Protein AF-A0A956KIV0-F1 (afdb_monomer_lite)

pLDDT: mean 84.99, std 17.81, range [35.88, 98.56]

Secondary structure (DSSP, 8-state):
----PPPP--------PPPPPPP-------------------------------TT-B--TTTT-PPTTEEEEEEE-SSSEEEEEEE----BPTTSEEEE--TTT--BSB-TTEEEEES--TT---EEEEEEEB-GGG---TTEEEEEETTEEEEEEB--TTSTT-S-TTEEEEEETTTEEEEEEPPSS-B-TT-B-SSTTSBPTTEEEESS-TTS-TTS-EEEEEEETT-SS---TTGGGT-EEEE----STTTTTEEEEE---

Structure (mmCIF, N/CA/C/O backbone):
data_AF-A0A956KIV0-F1
#
_entry.id   AF-A0A956KIV0-F1
#
loop_
_atom_site.group_PDB
_atom_site.id
_atom_site.type_symbol
_atom_site.label_atom_id
_atom_site.label_alt_id
_atom_site.label_comp_id
_atom_site.label_asym_id
_atom_site.label_entity_id
_atom_site.label_seq_id
_atom_site.pdbx_PDB_ins_code
_atom_site.Cartn_x
_atom_site.Cartn_y
_atom_site.Cartn_z
_atom_site.occupancy
_atom_site.B_iso_or_equiv
_atom_site.auth_seq_id
_atom_site.auth_comp_id
_atom_site.auth_asym_id
_atom_site.auth_atom_id
_atom_site.pdbx_PDB_model_num
ATOM 1 N N . MET A 1 1 ? 23.421 9.966 45.010 1.00 48.25 1 MET A N 1
ATOM 2 C CA . MET A 1 1 ? 22.566 11.146 44.757 1.00 48.25 1 MET A CA 1
ATOM 3 C C . MET A 1 1 ? 23.403 12.235 44.102 1.00 48.25 1 MET A C 1
ATOM 5 O O . MET A 1 1 ? 24.189 12.881 44.780 1.00 48.25 1 MET A O 1
ATOM 9 N N . ARG A 1 2 ? 23.303 12.390 42.779 1.00 35.88 2 ARG A N 1
ATOM 10 C CA . ARG A 1 2 ? 23.845 13.540 42.044 1.00 35.88 2 ARG A CA 1
ATOM 11 C C . ARG A 1 2 ? 22.788 13.961 41.029 1.00 35.88 2 ARG A C 1
ATOM 13 O O . ARG A 1 2 ? 22.553 13.245 40.064 1.00 35.88 2 ARG A O 1
ATOM 20 N N . GLN A 1 3 ? 22.117 15.072 41.320 1.00 44.75 3 GLN A N 1
ATOM 21 C CA . GLN A 1 3 ? 21.190 15.747 40.417 1.00 44.75 3 GLN A CA 1
ATOM 22 C C . GLN A 1 3 ? 21.985 16.393 39.278 1.00 44.75 3 GLN A C 1
ATOM 24 O O . GLN A 1 3 ? 23.003 17.043 39.523 1.00 44.75 3 GLN A O 1
ATOM 29 N N . ARG A 1 4 ? 21.519 16.211 38.042 1.00 49.03 4 ARG A N 1
ATOM 30 C CA . ARG A 1 4 ? 21.914 17.024 36.887 1.00 49.03 4 ARG A CA 1
ATOM 31 C C . ARG A 1 4 ? 20.763 17.983 36.559 1.00 49.03 4 ARG A C 1
ATOM 33 O O . ARG A 1 4 ? 19.614 17.551 36.647 1.00 49.03 4 ARG A O 1
ATOM 40 N N . PRO A 1 5 ? 21.039 19.252 36.221 1.00 54.94 5 PRO A N 1
ATOM 41 C CA . PRO A 1 5 ? 20.003 20.219 35.891 1.00 54.94 5 PRO A CA 1
ATOM 42 C C . PRO A 1 5 ? 19.521 20.015 34.448 1.00 54.94 5 PRO A C 1
ATOM 44 O O . PRO A 1 5 ? 20.324 19.789 33.543 1.00 54.94 5 PRO A O 1
ATOM 47 N N . PHE A 1 6 ? 18.207 20.104 34.256 1.00 46.16 6 PHE A N 1
ATOM 48 C CA . PHE A 1 6 ? 17.561 20.231 32.952 1.00 46.16 6 PHE A CA 1
ATOM 49 C C . PHE A 1 6 ? 17.742 21.667 32.436 1.00 46.16 6 PHE A C 1
ATOM 51 O O . PHE A 1 6 ? 17.429 22.621 33.149 1.00 46.16 6 PHE A O 1
ATOM 58 N N . LEU A 1 7 ? 18.237 21.813 31.205 1.00 41.16 7 LEU A N 1
ATOM 59 C CA . LEU A 1 7 ? 18.137 23.045 30.418 1.00 41.16 7 LEU A CA 1
ATOM 60 C C . LEU A 1 7 ? 16.931 22.918 29.468 1.00 41.16 7 LEU A C 1
ATOM 62 O O . LEU A 1 7 ? 16.803 21.870 28.833 1.00 41.16 7 LEU A O 1
ATOM 66 N N . PRO A 1 8 ? 16.077 23.946 29.326 1.00 49.28 8 PRO A N 1
ATOM 67 C CA . PRO A 1 8 ? 15.017 23.951 28.329 1.00 49.28 8 PRO A CA 1
ATOM 68 C C . PRO A 1 8 ? 15.580 24.409 26.976 1.00 49.28 8 PRO A C 1
ATOM 70 O O . PRO A 1 8 ? 16.239 25.447 26.887 1.00 49.28 8 PRO A O 1
ATOM 73 N N . LEU A 1 9 ? 15.321 23.636 25.921 1.00 43.78 9 LEU A N 1
ATOM 74 C CA . LEU A 1 9 ? 15.562 24.061 24.545 1.00 43.78 9 LEU A CA 1
ATOM 75 C C . LEU A 1 9 ? 14.391 24.956 24.107 1.00 43.78 9 LEU A C 1
ATOM 77 O O . LEU A 1 9 ? 13.264 24.489 23.955 1.00 43.78 9 LEU A O 1
ATOM 81 N N . CYS A 1 10 ? 14.661 26.248 23.923 1.00 37.69 10 CYS A N 1
ATOM 82 C CA . CYS A 1 10 ? 13.779 27.165 23.207 1.00 37.69 10 CYS A CA 1
ATOM 83 C C . CYS A 1 10 ? 13.746 26.786 21.721 1.00 37.69 10 CYS A C 1
ATOM 85 O O . CYS A 1 10 ? 14.774 26.867 21.050 1.00 37.69 10 CYS A O 1
ATOM 87 N N . PHE A 1 11 ? 12.568 26.456 21.193 1.00 39.12 11 PHE A N 1
ATOM 88 C CA . PHE A 1 11 ? 12.319 26.477 19.753 1.00 39.12 11 PHE A CA 1
ATOM 89 C C . PHE A 1 11 ? 12.044 27.921 19.321 1.00 39.12 11 PHE A C 1
ATOM 91 O O . PHE A 1 11 ? 11.023 28.508 19.677 1.00 39.12 11 PHE A O 1
ATOM 98 N N . ALA A 1 12 ? 12.985 28.507 18.581 1.00 48.25 12 ALA A N 1
ATOM 99 C CA . ALA A 1 12 ? 12.794 29.766 17.876 1.00 48.25 12 ALA A CA 1
ATOM 100 C C . ALA A 1 12 ? 12.324 29.469 16.445 1.00 48.25 12 ALA A C 1
ATOM 102 O O . ALA A 1 12 ? 12.992 28.760 15.696 1.00 48.25 12 ALA A O 1
ATOM 103 N N . VAL A 1 13 ? 11.170 30.028 16.089 1.00 51.56 13 VAL A N 1
ATOM 104 C CA . VAL A 1 13 ? 10.597 30.034 14.741 1.00 51.56 13 VAL A CA 1
ATOM 105 C C . VAL A 1 13 ? 11.437 30.973 13.867 1.00 51.56 13 VAL A C 1
ATOM 107 O O . VAL A 1 13 ? 11.469 32.176 14.126 1.00 51.56 13 VAL A O 1
ATOM 110 N N . LEU A 1 14 ? 12.121 30.445 12.847 1.00 48.91 14 LEU A N 1
ATOM 111 C CA . LEU A 1 14 ? 12.736 31.254 11.790 1.00 48.91 14 LEU A CA 1
ATOM 112 C C . LEU A 1 14 ? 11.820 31.268 10.562 1.00 48.91 14 LEU A C 1
ATOM 114 O O . LEU A 1 14 ? 11.603 30.245 9.921 1.00 48.91 14 LEU A O 1
ATOM 118 N N . ALA A 1 15 ? 11.300 32.451 10.245 1.00 40.41 15 ALA A N 1
ATOM 119 C CA . ALA A 1 15 ? 10.630 32.755 8.989 1.00 40.41 15 ALA A CA 1
ATOM 120 C C . ALA A 1 15 ? 11.668 32.927 7.865 1.00 40.41 15 ALA A C 1
ATOM 122 O O . ALA A 1 15 ? 12.629 33.684 8.019 1.00 40.41 15 ALA A O 1
ATOM 123 N N . CYS A 1 16 ? 11.468 32.259 6.728 1.00 41.22 16 CYS A N 1
ATOM 124 C CA . CYS A 1 16 ? 12.289 32.436 5.531 1.00 41.22 16 CYS A CA 1
ATOM 125 C C . CYS A 1 16 ? 11.850 33.691 4.755 1.00 41.22 16 CYS A C 1
ATOM 127 O O . CYS A 1 16 ? 10.773 33.728 4.166 1.00 41.22 16 CYS A O 1
ATOM 129 N N . THR A 1 17 ? 12.699 34.719 4.734 1.00 45.41 17 THR A N 1
ATOM 130 C CA . THR A 1 17 ? 12.652 35.824 3.762 1.00 45.41 17 THR A CA 1
ATOM 131 C C . THR A 1 17 ? 13.596 35.526 2.597 1.00 45.41 17 THR A C 1
ATOM 133 O O . THR A 1 17 ? 14.790 35.338 2.820 1.00 45.41 17 THR A O 1
ATOM 136 N N . ASN A 1 18 ? 13.068 35.521 1.370 1.00 44.41 18 ASN A N 1
ATOM 137 C CA . ASN A 1 18 ? 13.824 35.368 0.120 1.00 44.41 18 ASN A CA 1
ATOM 138 C C . ASN A 1 18 ? 14.606 36.655 -0.217 1.00 44.41 18 ASN A C 1
ATOM 140 O O . ASN A 1 18 ? 13.974 37.710 -0.327 1.00 44.41 18 ASN A O 1
ATOM 144 N N . PRO A 1 19 ? 15.928 36.610 -0.462 1.00 56.53 19 PRO A N 1
ATOM 145 C CA . PRO A 1 19 ? 16.618 37.689 -1.153 1.00 56.53 19 PRO A CA 1
ATOM 146 C C . PRO A 1 19 ? 16.582 37.477 -2.675 1.00 56.53 19 PRO A C 1
ATOM 148 O O . PRO A 1 19 ? 16.894 36.405 -3.188 1.00 56.53 19 PRO A O 1
ATOM 151 N N . ALA A 1 20 ? 16.193 38.537 -3.383 1.00 49.00 20 ALA A N 1
ATOM 152 C CA . ALA A 1 20 ? 16.244 38.654 -4.833 1.00 49.00 20 ALA A CA 1
ATOM 153 C C . ALA A 1 20 ? 17.691 38.556 -5.349 1.00 49.00 20 ALA A C 1
ATOM 155 O O . ALA A 1 20 ? 18.583 39.217 -4.813 1.00 49.00 20 ALA A O 1
ATOM 156 N N . LEU A 1 21 ? 17.905 37.763 -6.402 1.00 53.12 21 LEU A N 1
ATOM 157 C CA . LEU A 1 21 ? 19.167 37.702 -7.136 1.00 53.12 21 LEU A CA 1
ATOM 158 C C . LEU A 1 21 ? 19.141 38.697 -8.299 1.00 53.12 21 LEU A C 1
ATOM 160 O O . LEU A 1 21 ? 18.218 38.710 -9.112 1.00 53.12 21 LEU A O 1
ATOM 164 N N . THR A 1 22 ? 20.158 39.551 -8.313 1.00 51.28 22 THR A N 1
ATOM 165 C CA . THR A 1 22 ? 20.447 40.579 -9.310 1.00 51.28 22 THR A CA 1
ATOM 166 C C . THR A 1 22 ? 21.141 40.012 -10.545 1.00 51.28 22 THR A C 1
ATOM 168 O O . THR A 1 22 ? 22.049 39.190 -10.450 1.00 51.28 22 THR A O 1
ATOM 171 N N . ASP A 1 23 ? 20.670 40.533 -11.672 1.00 52.59 23 ASP A N 1
ATOM 172 C CA . ASP A 1 23 ? 21.170 40.520 -13.045 1.00 52.59 23 ASP A CA 1
ATOM 173 C C . ASP A 1 23 ? 22.567 41.160 -13.180 1.00 52.59 23 ASP A C 1
ATOM 175 O O . ASP A 1 23 ? 22.789 42.242 -12.641 1.00 52.59 23 ASP A O 1
ATOM 179 N N . ASP A 1 24 ? 23.472 40.515 -13.926 1.00 57.19 24 ASP A N 1
ATOM 180 C CA . ASP A 1 24 ? 24.707 41.114 -14.452 1.00 57.19 24 ASP A CA 1
ATOM 181 C C . ASP A 1 24 ? 25.099 40.454 -15.795 1.00 57.19 24 ASP A C 1
ATOM 183 O O . ASP A 1 24 ? 25.676 39.371 -15.855 1.00 57.19 24 ASP A O 1
ATOM 187 N N . GLY A 1 25 ? 24.763 41.132 -16.896 1.00 43.38 25 GLY A N 1
ATOM 188 C CA . GLY A 1 25 ? 25.773 41.821 -17.713 1.00 43.38 25 GLY A CA 1
ATOM 189 C C . GLY A 1 25 ? 26.732 41.002 -18.598 1.00 43.38 25 GLY A C 1
ATOM 190 O O . GLY A 1 25 ? 27.749 40.486 -18.153 1.00 43.38 25 GLY A O 1
ATOM 191 N N . ALA A 1 26 ? 26.460 41.045 -19.905 1.00 49.81 26 ALA A N 1
ATOM 192 C CA . ALA A 1 26 ? 27.248 40.569 -21.051 1.00 49.81 26 ALA A CA 1
ATOM 193 C C . ALA A 1 26 ? 28.699 41.098 -21.204 1.00 49.81 26 ALA A C 1
ATOM 195 O O . ALA A 1 26 ? 28.952 42.252 -20.870 1.00 49.81 26 ALA A O 1
ATOM 196 N N . GLN A 1 27 ? 29.574 40.337 -21.905 1.00 44.28 27 GLN A N 1
ATOM 197 C CA . GLN A 1 27 ? 30.331 40.793 -23.107 1.00 44.28 27 GLN A CA 1
ATOM 198 C C . GLN A 1 27 ? 31.253 39.728 -23.785 1.00 44.28 27 GLN A C 1
ATOM 200 O O . GLN A 1 27 ? 32.202 39.239 -23.190 1.00 44.28 27 GLN A O 1
ATOM 205 N N . SER A 1 28 ? 30.933 39.441 -25.060 1.00 44.47 28 SER A N 1
ATOM 206 C CA . SER A 1 28 ? 31.707 39.350 -26.335 1.00 44.47 28 SER A CA 1
ATOM 207 C C . SER A 1 28 ? 33.139 38.769 -26.518 1.00 44.47 28 SER A C 1
ATOM 209 O O . SER A 1 28 ? 34.094 39.299 -25.966 1.00 44.47 28 SER A O 1
ATOM 211 N N . SER A 1 29 ? 33.222 37.881 -27.541 1.00 45.97 29 SER A N 1
ATOM 212 C CA . SER A 1 29 ? 34.213 37.703 -28.655 1.00 45.97 29 SER A CA 1
ATOM 213 C C . SER A 1 29 ? 35.677 37.299 -28.331 1.00 45.97 29 SER A C 1
ATOM 215 O O . SER A 1 29 ? 36.215 37.722 -27.326 1.00 45.97 29 SER A O 1
ATOM 217 N N . GLU A 1 30 ? 36.414 36.473 -29.097 1.00 56.22 30 GLU A N 1
ATOM 218 C CA . GLU A 1 30 ? 36.628 36.401 -30.559 1.00 56.22 30 GLU A CA 1
ATOM 219 C C . GLU A 1 30 ? 37.046 34.992 -31.067 1.00 56.22 30 GLU A C 1
ATOM 221 O O . GLU A 1 30 ? 37.457 34.121 -30.304 1.00 56.22 30 GLU A O 1
ATOM 226 N N . SER A 1 31 ? 36.926 34.821 -32.391 1.00 49.91 31 SER A N 1
ATOM 227 C CA . SER A 1 31 ? 37.309 33.687 -33.247 1.00 49.91 31 SER A CA 1
ATOM 228 C C . SER A 1 31 ? 38.804 33.352 -33.272 1.00 49.91 31 SER A C 1
ATOM 230 O O . SER A 1 31 ? 39.624 34.259 -33.244 1.00 49.91 31 SER A O 1
ATOM 232 N N . ASP A 1 32 ? 39.134 32.092 -33.588 1.00 53.16 32 ASP A N 1
ATOM 233 C CA . ASP A 1 32 ? 40.187 31.819 -34.575 1.00 53.16 32 ASP A CA 1
ATOM 234 C C . ASP A 1 32 ? 39.992 30.494 -35.330 1.00 53.16 32 ASP A C 1
ATOM 236 O O . ASP A 1 32 ? 39.559 29.477 -34.794 1.00 53.16 32 ASP A O 1
ATOM 240 N N . THR A 1 33 ? 40.285 30.568 -36.627 1.00 49.38 33 THR A N 1
ATOM 241 C CA . THR A 1 33 ? 40.121 29.549 -37.673 1.00 49.38 33 THR A CA 1
ATOM 242 C C . THR A 1 33 ? 41.435 28.811 -37.899 1.00 49.38 33 THR A C 1
ATOM 244 O O . THR A 1 33 ? 42.437 29.479 -38.133 1.00 49.38 33 THR A O 1
ATOM 247 N N . GLN A 1 34 ? 41.434 27.474 -37.983 1.00 58.31 34 GLN A N 1
ATOM 248 C CA . GLN A 1 34 ? 42.438 26.740 -38.770 1.00 58.31 34 GLN A CA 1
ATOM 249 C C . GLN A 1 34 ? 41.843 25.516 -39.472 1.00 58.31 34 GLN A C 1
ATOM 251 O O . GLN A 1 34 ? 41.170 24.680 -38.876 1.00 58.31 34 GLN A O 1
ATOM 256 N N . SER A 1 35 ? 42.127 25.457 -40.769 1.00 55.25 35 SER A N 1
ATOM 257 C CA . SER A 1 35 ? 41.738 24.447 -41.746 1.00 55.25 35 SER A CA 1
ATOM 258 C C . SER A 1 35 ? 42.810 23.363 -41.841 1.00 55.25 35 SER A C 1
ATOM 260 O O . SER A 1 35 ? 43.975 23.713 -42.020 1.00 55.25 35 SER A O 1
ATOM 262 N N . GLN A 1 36 ? 42.428 22.083 -41.853 1.00 60.53 36 GLN A N 1
ATOM 263 C CA . GLN A 1 36 ? 43.190 21.024 -42.529 1.00 60.53 36 GLN A CA 1
ATOM 264 C C . GLN A 1 36 ? 42.213 20.054 -43.207 1.00 60.53 36 GLN A C 1
ATOM 266 O O . GLN A 1 36 ? 41.353 19.460 -42.563 1.00 60.53 36 GLN A O 1
ATOM 271 N N . GLN A 1 37 ? 42.321 19.995 -44.534 1.00 58.44 37 GLN A N 1
ATOM 272 C CA . GLN A 1 37 ? 41.817 18.929 -45.397 1.00 58.44 37 GLN A CA 1
ATOM 273 C C . GLN A 1 37 ? 42.821 17.777 -45.343 1.00 58.44 37 GLN A C 1
ATOM 275 O O . GLN A 1 37 ? 44.007 18.078 -45.343 1.00 58.44 37 GLN A O 1
ATOM 280 N N . ASP A 1 38 ? 42.354 16.526 -45.360 1.00 56.25 38 ASP A N 1
ATOM 281 C CA . ASP A 1 38 ? 42.999 15.433 -46.102 1.00 56.25 38 ASP A CA 1
ATOM 282 C C . ASP A 1 38 ? 42.018 14.254 -46.306 1.00 56.25 38 ASP A C 1
ATOM 284 O O . ASP A 1 38 ? 41.460 13.695 -45.366 1.00 56.25 38 ASP A O 1
ATOM 288 N N . ASP A 1 39 ? 41.786 14.002 -47.595 1.00 53.38 39 ASP A N 1
ATOM 289 C CA . ASP A 1 39 ? 41.509 12.785 -48.367 1.00 53.38 39 ASP A CA 1
ATOM 290 C C . ASP A 1 39 ? 40.611 11.617 -47.894 1.00 53.38 39 ASP A C 1
ATOM 292 O O . ASP A 1 39 ? 40.786 10.963 -46.870 1.00 53.38 39 ASP A O 1
ATOM 296 N N . HIS A 1 40 ? 39.685 11.310 -48.813 1.00 53.88 40 HIS A N 1
ATOM 297 C CA . HIS A 1 40 ? 38.804 10.152 -48.934 1.00 53.88 40 HIS A CA 1
ATOM 298 C C . HIS A 1 40 ? 39.528 8.798 -48.998 1.00 53.88 40 HIS A C 1
ATOM 300 O O . HIS A 1 40 ? 40.393 8.618 -49.852 1.00 53.88 40 HIS A O 1
ATOM 306 N N . ASP A 1 41 ? 39.007 7.797 -48.276 1.00 49.88 41 ASP A N 1
ATOM 307 C CA . ASP A 1 41 ? 38.869 6.437 -48.814 1.00 49.88 41 ASP A CA 1
ATOM 308 C C . ASP A 1 41 ? 37.797 5.620 -48.059 1.00 49.88 41 ASP A C 1
ATOM 310 O O . ASP A 1 41 ? 37.702 5.693 -46.836 1.00 49.88 41 ASP A O 1
ATOM 314 N N . GLY A 1 42 ? 37.005 4.829 -48.792 1.00 49.97 42 GLY A N 1
ATOM 315 C CA . GLY A 1 42 ? 36.234 3.699 -48.244 1.00 49.97 42 GLY A CA 1
ATOM 316 C C . GLY A 1 42 ? 34.868 3.978 -47.601 1.00 49.97 42 GLY A C 1
ATOM 317 O O . GLY A 1 42 ? 34.673 3.744 -46.413 1.00 49.97 42 GLY A O 1
ATOM 318 N N . GLN A 1 43 ? 33.889 4.399 -48.403 1.00 55.28 43 GLN A N 1
ATOM 319 C CA . GLN A 1 43 ? 32.471 4.427 -48.037 1.00 55.28 43 GLN A CA 1
ATOM 320 C C . GLN A 1 43 ? 31.881 3.003 -48.020 1.00 55.28 43 GLN A C 1
ATOM 322 O O . GLN A 1 43 ? 31.487 2.489 -49.062 1.00 55.28 43 GLN A O 1
ATOM 327 N N . ASP A 1 44 ? 31.770 2.407 -46.833 1.00 50.16 44 ASP A N 1
ATOM 328 C CA . ASP A 1 44 ? 30.740 1.410 -46.518 1.00 50.16 44 ASP A CA 1
ATOM 329 C C . ASP A 1 44 ? 29.912 1.998 -45.372 1.00 50.16 44 ASP A C 1
ATOM 331 O O . ASP A 1 44 ? 30.275 1.950 -44.198 1.00 50.16 44 ASP A O 1
ATOM 335 N N . THR A 1 45 ? 28.848 2.712 -45.740 1.00 51.38 45 THR A N 1
ATOM 336 C CA . THR A 1 45 ? 27.946 3.374 -44.793 1.00 51.38 45 THR A CA 1
ATOM 337 C C . THR A 1 45 ? 26.970 2.331 -44.263 1.00 51.38 45 THR A C 1
ATOM 339 O O . THR A 1 45 ? 25.797 2.319 -44.633 1.00 51.38 45 THR A O 1
ATOM 342 N N . SER A 1 46 ? 27.459 1.436 -43.405 1.00 55.66 46 SER A N 1
ATOM 343 C CA . SER A 1 46 ? 26.588 0.751 -42.457 1.00 55.66 46 SER A CA 1
ATOM 344 C C . SER A 1 46 ? 25.986 1.839 -41.583 1.00 55.66 46 SER A C 1
ATOM 346 O O . SER A 1 46 ? 26.651 2.415 -40.726 1.00 55.66 46 SER A O 1
ATOM 348 N N . THR A 1 47 ? 24.741 2.194 -41.876 1.00 53.91 47 THR A N 1
ATOM 349 C CA . THR A 1 47 ? 23.893 2.935 -40.951 1.00 53.91 47 THR A CA 1
ATOM 350 C C . THR A 1 47 ? 23.620 1.953 -39.821 1.00 53.91 47 THR A C 1
ATOM 352 O O . THR A 1 47 ? 22.659 1.193 -39.864 1.00 53.91 47 THR A O 1
ATOM 355 N N . GLU A 1 48 ? 24.554 1.866 -38.873 1.00 57.12 48 GLU A N 1
ATOM 356 C CA . GLU A 1 48 ? 24.244 1.350 -37.550 1.00 57.12 48 GLU A CA 1
ATOM 357 C C . GLU A 1 48 ? 23.175 2.299 -37.021 1.00 57.12 48 GLU A C 1
ATOM 359 O O . GLU A 1 48 ? 23.460 3.426 -36.619 1.00 57.12 48 GLU A O 1
ATOM 364 N N . GLU A 1 49 ? 21.915 1.890 -37.158 1.00 54.31 49 GLU A N 1
ATOM 365 C CA . GLU A 1 49 ? 20.852 2.411 -36.322 1.00 54.31 49 GLU A CA 1
ATOM 366 C C . GLU A 1 49 ? 21.322 2.133 -34.896 1.00 54.31 49 GLU A C 1
ATOM 368 O O . GLU A 1 49 ? 21.234 1.005 -34.412 1.00 54.31 49 GLU A O 1
ATOM 373 N N . THR A 1 50 ? 21.931 3.132 -34.257 1.00 56.75 50 THR A N 1
ATOM 374 C CA . THR A 1 50 ? 22.068 3.157 -32.808 1.00 56.75 50 THR A CA 1
ATOM 375 C C . THR A 1 50 ? 20.649 3.042 -32.290 1.00 56.75 50 THR A C 1
ATOM 377 O O . THR A 1 50 ? 19.899 4.013 -32.313 1.00 56.75 50 THR A O 1
ATOM 380 N N . GLN A 1 51 ? 20.252 1.818 -31.946 1.00 60.41 51 GLN A N 1
ATOM 381 C CA . GLN A 1 51 ? 19.075 1.580 -31.139 1.00 60.41 51 GLN A CA 1
ATOM 382 C C . GLN A 1 51 ? 19.328 2.365 -29.860 1.00 60.41 51 GLN A C 1
ATOM 384 O O . GLN A 1 51 ? 20.231 2.018 -29.096 1.00 60.41 51 GLN A O 1
ATOM 389 N N . ASP A 1 52 ? 18.627 3.487 -29.712 1.00 77.00 52 ASP A N 1
ATOM 390 C CA . ASP A 1 52 ? 18.655 4.269 -28.487 1.00 77.00 52 ASP A CA 1
ATOM 391 C C . ASP A 1 52 ? 18.312 3.304 -27.347 1.00 77.00 52 ASP A C 1
ATOM 393 O O . ASP A 1 52 ? 17.259 2.663 -27.376 1.00 77.00 52 ASP A O 1
ATOM 397 N N . ASP A 1 53 ? 19.240 3.132 -26.404 1.00 81.94 53 ASP A N 1
ATOM 398 C CA . ASP A 1 53 ? 19.020 2.322 -25.209 1.00 81.94 53 ASP A CA 1
ATOM 399 C C . ASP A 1 53 ? 17.787 2.889 -24.488 1.00 81.94 53 ASP A C 1
ATOM 401 O O . ASP A 1 53 ? 17.830 4.041 -24.043 1.00 81.94 53 ASP A O 1
ATOM 405 N N . PRO A 1 54 ? 16.670 2.140 -24.399 1.00 85.12 54 PRO A N 1
ATOM 406 C CA . PRO A 1 54 ? 15.450 2.654 -23.793 1.00 85.12 54 PRO A CA 1
ATOM 407 C C . PRO A 1 54 ? 15.563 2.753 -22.267 1.00 85.12 54 PRO A C 1
ATOM 409 O O . PRO A 1 54 ? 14.641 3.255 -21.621 1.00 85.12 54 PRO A O 1
ATOM 412 N N . SER A 1 55 ? 16.676 2.297 -21.679 1.00 89.94 55 SER A N 1
ATOM 413 C CA . SER A 1 55 ? 16.961 2.439 -20.257 1.00 89.94 55 SER A CA 1
ATOM 414 C C . SER A 1 55 ? 16.899 3.904 -19.820 1.00 89.94 55 SER A C 1
ATOM 416 O O . SER A 1 55 ? 17.623 4.768 -20.317 1.00 89.94 55 SER A O 1
ATOM 418 N N . GLY A 1 56 ? 16.023 4.192 -18.859 1.00 89.19 56 GLY A N 1
ATOM 419 C CA . GLY A 1 56 ? 15.814 5.546 -18.349 1.00 89.19 56 GLY A CA 1
ATOM 420 C C . GLY A 1 56 ? 14.803 6.382 -19.139 1.00 89.19 56 GLY A C 1
ATOM 421 O O . GLY A 1 56 ? 14.564 7.527 -18.758 1.00 89.19 56 GLY A O 1
ATOM 422 N N . ALA A 1 57 ? 14.188 5.848 -20.199 1.00 94.75 57 ALA A N 1
ATOM 423 C CA . ALA A 1 57 ? 13.071 6.517 -20.859 1.00 94.75 57 ALA A CA 1
ATOM 424 C C . ALA A 1 57 ? 11.873 6.625 -19.904 1.00 94.75 57 ALA A C 1
ATOM 426 O O . ALA A 1 57 ? 11.547 5.666 -19.211 1.00 94.75 57 ALA A O 1
ATOM 427 N N . THR A 1 58 ? 11.208 7.782 -19.867 1.00 96.31 58 THR A N 1
ATOM 428 C CA . THR A 1 58 ? 9.995 7.975 -19.058 1.00 96.31 58 THR A CA 1
ATOM 429 C C . THR A 1 58 ? 8.858 7.083 -19.550 1.00 96.31 58 THR A C 1
ATOM 431 O O . THR A 1 58 ? 8.680 6.921 -20.756 1.00 96.31 58 THR A O 1
ATOM 434 N N . CYS A 1 59 ? 8.066 6.563 -18.616 1.00 96.69 59 CYS A N 1
ATOM 435 C CA . CYS A 1 59 ? 6.954 5.655 -18.886 1.00 96.69 59 CYS A CA 1
ATOM 436 C C . CYS A 1 59 ? 5.745 5.947 -17.983 1.00 96.69 59 CYS A C 1
ATOM 438 O O . CYS A 1 59 ? 5.846 6.677 -16.992 1.00 96.69 59 CYS A O 1
ATOM 440 N N . LEU A 1 60 ? 4.596 5.377 -18.338 1.00 95.88 60 LEU A N 1
ATOM 441 C CA . LEU A 1 60 ? 3.346 5.435 -17.590 1.00 95.88 60 LEU A CA 1
ATOM 442 C C . LEU A 1 60 ? 3.136 4.112 -16.833 1.00 95.88 60 LEU A C 1
ATOM 444 O O . LEU A 1 60 ? 2.883 3.076 -17.461 1.00 95.88 60 LEU A O 1
ATOM 448 N N . PRO A 1 61 ? 3.219 4.107 -15.490 1.00 94.94 61 PRO A N 1
ATOM 449 C CA . PRO A 1 61 ? 3.196 2.874 -14.704 1.00 94.94 61 PRO A CA 1
ATOM 450 C C . PRO A 1 61 ? 1.885 2.092 -14.832 1.00 94.94 61 PRO A C 1
ATOM 452 O O . PRO A 1 61 ? 1.894 0.864 -14.772 1.00 94.94 61 PRO A O 1
ATOM 455 N N . GLU A 1 62 ? 0.765 2.778 -15.055 1.00 94.62 62 GLU A N 1
ATOM 456 C CA . GLU A 1 62 ? -0.545 2.171 -15.285 1.00 94.62 62 GLU A CA 1
ATOM 457 C C . GLU A 1 62 ? -0.679 1.505 -16.662 1.00 94.62 62 GLU A C 1
ATOM 459 O O . GLU A 1 62 ? -1.600 0.713 -16.863 1.00 94.62 62 GLU A O 1
ATOM 464 N N . LEU A 1 63 ? 0.209 1.819 -17.611 1.00 95.88 63 LEU A N 1
ATOM 465 C CA . LEU A 1 63 ? 0.209 1.239 -18.956 1.00 95.88 63 LEU A CA 1
ATOM 466 C C . LEU A 1 63 ? 1.351 0.246 -19.182 1.00 95.88 63 LEU A C 1
ATOM 468 O O . LEU A 1 63 ? 1.240 -0.559 -20.104 1.00 95.88 63 LEU A O 1
ATOM 472 N N . GLN A 1 64 ? 2.417 0.302 -18.371 1.00 96.19 64 GLN A N 1
ATOM 473 C CA . GLN A 1 64 ? 3.656 -0.459 -18.584 1.00 96.19 64 GLN A CA 1
ATOM 474 C C . GLN A 1 64 ? 4.160 -0.318 -20.031 1.00 96.19 64 GLN A C 1
ATOM 476 O O . GLN A 1 64 ? 4.503 -1.292 -20.696 1.00 96.19 64 GLN A O 1
ATOM 481 N N . ASP A 1 65 ? 4.185 0.917 -20.538 1.00 95.94 65 ASP A N 1
ATOM 482 C CA . ASP A 1 65 ? 4.469 1.269 -21.936 1.00 95.94 65 ASP A CA 1
ATOM 483 C C . ASP A 1 65 ? 5.968 1.264 -22.295 1.00 95.94 65 ASP A C 1
ATOM 485 O O . ASP A 1 65 ? 6.430 2.022 -23.149 1.00 95.94 65 ASP A O 1
ATOM 489 N N . CYS A 1 66 ? 6.722 0.358 -21.674 1.00 96.88 66 CYS A N 1
ATOM 490 C CA . CYS A 1 66 ? 8.127 0.119 -21.967 1.00 96.88 66 CYS A CA 1
ATOM 491 C C . CYS A 1 66 ? 8.318 -0.917 -23.087 1.00 96.88 66 CYS A C 1
ATOM 493 O O . CYS A 1 66 ? 7.453 -1.775 -23.297 1.00 96.88 66 CYS A O 1
ATOM 495 N N . PRO A 1 67 ? 9.453 -0.873 -23.812 1.00 96.06 67 PRO A N 1
ATOM 496 C CA . PRO A 1 67 ? 9.808 -1.909 -24.777 1.00 96.06 67 PRO A CA 1
ATOM 497 C C . PRO A 1 67 ? 9.893 -3.306 -24.158 1.00 96.06 67 PRO A C 1
ATOM 499 O O . PRO A 1 67 ? 9.927 -3.480 -22.938 1.00 96.06 67 PRO A O 1
ATOM 502 N N . ASP A 1 68 ? 9.979 -4.312 -25.027 1.00 93.75 68 ASP A N 1
ATOM 503 C CA . ASP A 1 68 ? 10.280 -5.672 -24.594 1.00 93.75 68 ASP A CA 1
ATOM 504 C C . ASP A 1 68 ? 11.581 -5.731 -23.792 1.00 93.75 68 ASP A C 1
ATOM 506 O O . ASP A 1 68 ? 12.529 -5.010 -24.091 1.00 93.75 68 ASP A O 1
ATOM 510 N N . ASP A 1 69 ? 11.583 -6.572 -22.756 1.00 95.38 69 ASP A N 1
ATOM 511 C CA . ASP A 1 69 ? 12.661 -6.728 -21.770 1.00 95.38 69 ASP A CA 1
ATOM 512 C C . ASP A 1 69 ? 12.867 -5.537 -20.813 1.00 95.38 69 ASP A C 1
ATOM 514 O O . ASP A 1 69 ? 13.836 -5.519 -20.052 1.00 95.38 69 ASP A O 1
ATOM 518 N N . PHE A 1 70 ? 11.928 -4.582 -20.771 1.00 97.44 70 PHE A N 1
ATOM 519 C CA . PHE A 1 70 ? 11.896 -3.490 -19.794 1.00 97.44 70 PHE A CA 1
ATOM 520 C C . PHE A 1 70 ? 10.567 -3.453 -19.023 1.00 97.44 70 PHE A C 1
ATOM 522 O O . PHE A 1 70 ? 9.512 -3.826 -19.539 1.00 97.44 70 PHE A O 1
ATOM 529 N N . LYS A 1 71 ? 10.626 -2.962 -17.782 1.00 97.06 71 LYS A N 1
ATOM 530 C CA . LYS A 1 71 ? 9.484 -2.662 -16.908 1.00 97.06 71 LYS A CA 1
ATOM 531 C C . LYS A 1 71 ? 9.445 -1.171 -16.586 1.00 97.06 71 LYS A C 1
ATOM 533 O O . LYS A 1 71 ? 10.496 -0.549 -16.434 1.00 97.06 71 LYS A O 1
ATOM 538 N N . CYS A 1 72 ? 8.246 -0.610 -16.439 1.00 97.44 72 CYS A N 1
ATOM 539 C CA . CYS A 1 72 ? 8.075 0.758 -15.961 1.00 97.44 72 CYS A CA 1
ATOM 540 C C . CYS A 1 72 ? 8.082 0.773 -14.431 1.00 97.44 72 CYS A C 1
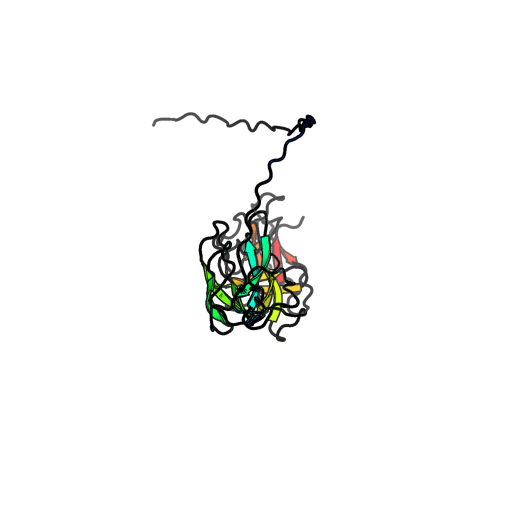ATOM 542 O O . CYS A 1 72 ? 7.096 0.383 -13.799 1.00 97.44 72 CYS A O 1
ATOM 544 N N . LEU A 1 73 ? 9.197 1.208 -13.843 1.00 95.75 73 LEU A N 1
ATOM 545 C CA . LEU A 1 73 ? 9.453 1.120 -12.406 1.00 95.75 73 LEU A CA 1
ATOM 546 C C . LEU A 1 73 ? 9.754 2.491 -11.801 1.00 95.75 73 LEU A C 1
ATOM 548 O O . LEU A 1 73 ? 10.189 3.421 -12.484 1.00 95.75 73 LEU A O 1
ATOM 552 N N . LEU A 1 74 ? 9.498 2.603 -10.498 1.00 93.75 74 LEU A N 1
ATOM 553 C CA . LEU A 1 74 ? 9.766 3.803 -9.717 1.00 93.75 74 LEU A CA 1
ATOM 554 C C . LEU A 1 74 ? 11.220 3.801 -9.238 1.00 93.75 74 LEU A C 1
ATOM 556 O O . LEU A 1 74 ? 11.659 2.855 -8.584 1.00 93.75 74 LEU A O 1
ATOM 560 N N . ARG A 1 75 ? 11.942 4.896 -9.473 1.00 92.88 75 ARG A N 1
ATOM 561 C CA . ARG A 1 75 ? 13.260 5.127 -8.869 1.00 92.88 75 ARG A CA 1
ATOM 562 C C . ARG A 1 75 ? 13.405 6.556 -8.367 1.00 92.88 75 ARG A C 1
ATOM 564 O O . ARG A 1 75 ? 12.648 7.443 -8.752 1.00 92.88 75 ARG A O 1
ATOM 571 N N . LEU A 1 76 ? 14.407 6.785 -7.531 1.00 92.81 76 LEU A N 1
ATOM 572 C CA . LEU A 1 76 ? 14.846 8.110 -7.126 1.00 92.81 76 LEU A CA 1
ATOM 573 C C . LEU A 1 76 ? 15.882 8.622 -8.132 1.00 92.81 76 LEU A C 1
ATOM 575 O O . LEU A 1 76 ? 17.022 8.150 -8.150 1.00 92.81 76 LEU A O 1
ATOM 579 N N . GLY A 1 77 ? 15.468 9.572 -8.970 1.00 91.75 77 GLY A N 1
ATOM 580 C CA . GLY A 1 77 ? 16.337 10.265 -9.913 1.00 91.75 77 GLY A CA 1
ATOM 581 C C . GLY A 1 77 ? 17.224 11.315 -9.234 1.00 91.75 77 GLY A C 1
ATOM 582 O O . GLY A 1 77 ? 17.376 11.359 -8.013 1.00 91.75 77 GLY A O 1
ATOM 583 N N . ALA A 1 78 ? 17.828 12.190 -10.041 1.00 90.75 78 ALA A N 1
ATOM 584 C CA . ALA A 1 78 ? 18.728 13.233 -9.536 1.00 90.75 78 ALA A CA 1
ATOM 585 C C . ALA A 1 78 ? 18.006 14.332 -8.733 1.00 90.75 78 ALA A C 1
ATOM 587 O O . ALA A 1 78 ? 18.605 14.919 -7.832 1.00 90.75 78 ALA A O 1
ATOM 588 N N . GLU A 1 79 ? 16.750 14.626 -9.079 1.00 90.44 79 GLU A N 1
ATOM 589 C CA . GLU A 1 79 ? 15.967 15.717 -8.481 1.00 90.44 79 GLU A CA 1
ATOM 590 C C . GLU A 1 79 ? 14.772 15.212 -7.664 1.00 90.44 79 GLU A C 1
ATOM 592 O O . GLU A 1 79 ? 14.495 15.764 -6.600 1.00 90.44 79 GLU A O 1
ATOM 597 N N . ASP A 1 80 ? 14.081 14.174 -8.141 1.00 92.44 80 ASP A N 1
ATOM 598 C CA . ASP A 1 80 ? 12.878 13.622 -7.513 1.00 92.44 80 ASP A CA 1
ATOM 599 C C . ASP A 1 80 ? 12.653 12.160 -7.945 1.00 92.44 80 ASP A C 1
ATOM 601 O O . ASP A 1 80 ? 13.434 11.584 -8.710 1.00 92.44 80 ASP A O 1
ATOM 605 N N . TRP A 1 81 ? 11.581 11.556 -7.444 1.00 92.19 81 TRP A N 1
ATOM 606 C CA . TRP A 1 81 ? 11.061 10.274 -7.895 1.00 92.19 81 TRP A CA 1
ATOM 607 C C . TRP A 1 81 ? 10.598 10.328 -9.354 1.00 92.19 81 TRP A C 1
ATOM 609 O O . TRP A 1 81 ? 9.898 11.254 -9.764 1.00 92.19 81 TRP A O 1
ATOM 619 N N . GLU A 1 82 ? 10.937 9.301 -10.129 1.00 94.56 82 GLU A N 1
ATOM 620 C CA . GLU A 1 82 ? 10.579 9.193 -11.543 1.00 94.56 82 GLU A CA 1
ATOM 621 C C . GLU A 1 82 ? 10.172 7.767 -11.926 1.00 94.56 82 GLU A C 1
ATOM 623 O O . GLU A 1 82 ? 10.672 6.788 -11.368 1.00 94.56 82 GLU A O 1
ATOM 628 N N . PHE A 1 83 ? 9.270 7.668 -12.905 1.00 96.44 83 PHE A N 1
ATOM 629 C CA . PHE A 1 83 ? 8.939 6.416 -13.577 1.00 96.44 83 PHE A CA 1
ATOM 630 C C . PHE A 1 83 ? 9.746 6.299 -14.854 1.00 96.44 83 PHE A C 1
ATOM 632 O O . PHE A 1 83 ? 9.644 7.155 -15.739 1.00 96.44 83 PHE A O 1
ATOM 639 N N . VAL A 1 84 ? 10.538 5.238 -14.943 1.00 97.12 84 VAL A N 1
ATOM 640 C CA . VAL A 1 84 ? 11.395 4.986 -16.096 1.00 97.12 84 VAL A CA 1
ATOM 641 C C . VAL A 1 84 ? 11.394 3.516 -16.489 1.00 97.12 84 VAL A C 1
ATOM 643 O O . VAL A 1 84 ? 11.188 2.631 -15.657 1.00 97.12 84 VAL A O 1
ATOM 646 N N . CYS A 1 85 ? 11.656 3.262 -17.767 1.00 98.00 85 CYS A N 1
ATOM 647 C CA . CYS A 1 85 ? 11.899 1.928 -18.279 1.00 98.00 85 CYS A CA 1
ATOM 648 C C . CYS A 1 85 ? 13.245 1.423 -17.769 1.00 98.00 85 CYS A C 1
ATOM 650 O O . CYS A 1 85 ? 14.297 1.971 -18.107 1.00 98.00 85 CYS A O 1
ATOM 652 N N . LEU A 1 86 ? 13.202 0.374 -16.955 1.00 97.75 86 LEU A N 1
ATOM 653 C CA . LEU A 1 86 ? 14.371 -0.322 -16.432 1.00 97.75 86 LEU A CA 1
ATOM 654 C C . LEU A 1 86 ? 14.388 -1.762 -16.947 1.00 97.75 86 LEU A C 1
ATOM 656 O O . LEU A 1 86 ? 13.318 -2.344 -17.141 1.00 97.75 86 LEU A O 1
ATOM 660 N N . PRO A 1 87 ? 15.573 -2.337 -17.207 1.00 97.62 87 PRO A N 1
ATOM 661 C CA . PRO A 1 87 ? 15.670 -3.692 -17.729 1.00 97.62 87 PRO A CA 1
ATOM 662 C C . PRO A 1 87 ? 15.076 -4.703 -16.743 1.00 97.62 87 PRO A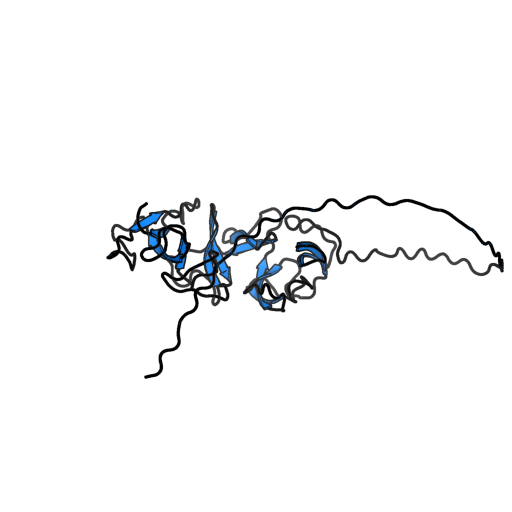 C 1
ATOM 664 O O . PRO A 1 87 ? 15.224 -4.564 -15.528 1.00 97.62 87 PRO A O 1
ATOM 667 N N . VAL A 1 88 ? 14.440 -5.747 -17.268 1.00 98.25 88 VAL A N 1
ATOM 668 C CA . VAL A 1 88 ? 14.019 -6.907 -16.475 1.00 98.25 88 VAL A CA 1
ATOM 669 C C . VAL A 1 88 ? 15.266 -7.704 -16.098 1.00 98.25 88 VAL A C 1
ATOM 671 O O . VAL A 1 88 ? 15.932 -8.265 -16.967 1.00 98.25 88 VAL A O 1
ATOM 674 N N . LEU A 1 89 ? 15.612 -7.725 -14.808 1.00 97.81 89 LEU A N 1
ATOM 675 C CA . LEU A 1 89 ? 16.827 -8.387 -14.318 1.00 97.81 89 LEU A CA 1
ATOM 676 C C . LEU A 1 89 ? 16.580 -9.773 -13.715 1.00 97.81 89 LEU A C 1
ATOM 678 O O . LEU A 1 89 ? 17.545 -10.509 -13.499 1.00 97.81 89 LEU A O 1
ATOM 682 N N . GLY A 1 90 ? 15.324 -10.136 -13.460 1.00 97.19 90 GLY A N 1
ATOM 683 C CA . GLY A 1 90 ? 14.972 -11.400 -12.830 1.00 97.19 90 GLY A CA 1
ATOM 684 C C . GLY A 1 90 ? 13.819 -12.138 -13.493 1.00 97.19 90 GLY A C 1
ATOM 685 O O . GLY A 1 90 ? 13.217 -11.685 -14.466 1.00 97.19 90 GLY A O 1
ATOM 686 N N . ASP A 1 91 ? 13.574 -13.327 -12.964 1.00 98.06 91 ASP A N 1
ATOM 687 C CA . ASP A 1 91 ? 12.641 -14.327 -13.472 1.00 98.06 91 ASP A CA 1
ATOM 688 C C . ASP A 1 91 ? 11.757 -14.916 -12.363 1.00 98.06 91 ASP A C 1
ATOM 690 O O . ASP A 1 91 ? 11.138 -15.957 -12.570 1.00 98.06 91 ASP A O 1
ATOM 694 N N . LYS A 1 92 ? 11.711 -14.267 -11.190 1.00 98.44 92 LYS A N 1
ATOM 695 C CA . LYS A 1 92 ? 10.887 -14.723 -10.070 1.00 98.44 92 LYS A CA 1
ATOM 696 C C . LYS A 1 92 ? 9.416 -14.442 -10.315 1.00 98.44 92 LYS A C 1
ATOM 698 O O . LYS A 1 92 ? 9.041 -13.314 -10.642 1.00 98.44 92 LYS A O 1
ATOM 703 N N . ASP A 1 93 ? 8.613 -15.468 -10.082 1.00 97.38 93 ASP A N 1
ATOM 704 C CA . ASP A 1 93 ? 7.171 -15.431 -10.246 1.00 97.38 93 ASP A CA 1
ATOM 705 C C . ASP A 1 93 ? 6.510 -14.622 -9.112 1.00 97.38 93 ASP A C 1
ATOM 707 O O . ASP A 1 93 ? 7.038 -14.444 -8.007 1.00 97.38 93 ASP A O 1
ATOM 711 N N . VAL A 1 94 ? 5.276 -14.182 -9.358 1.00 95.12 94 VAL A N 1
ATOM 712 C CA . VAL A 1 94 ? 4.401 -13.585 -8.339 1.00 95.12 94 VAL A CA 1
ATOM 713 C C . VAL A 1 94 ? 4.340 -14.451 -7.071 1.00 95.12 94 VAL A C 1
ATOM 715 O O . VAL A 1 94 ? 4.063 -15.650 -7.115 1.00 95.12 94 VAL A O 1
ATOM 718 N N . GLY A 1 95 ? 4.519 -13.814 -5.914 1.00 92.56 95 GLY A N 1
ATOM 719 C CA . GLY A 1 95 ? 4.499 -14.451 -4.598 1.00 92.56 95 GLY A CA 1
ATOM 720 C C . GLY A 1 95 ? 5.847 -15.019 -4.146 1.00 92.56 95 GLY A C 1
ATOM 721 O O . GLY A 1 95 ? 5.971 -15.416 -2.985 1.00 92.56 95 GLY A O 1
ATOM 722 N N . GLU A 1 96 ? 6.864 -15.044 -5.009 1.00 95.69 96 GLU A N 1
ATOM 723 C CA . GLU A 1 96 ? 8.213 -15.447 -4.618 1.00 95.69 96 GLU A CA 1
ATOM 724 C C . GLU A 1 96 ? 8.957 -14.335 -3.868 1.00 95.69 96 GLU A C 1
ATOM 726 O O . GLU A 1 96 ? 8.695 -13.141 -4.033 1.00 95.69 96 GLU A O 1
ATO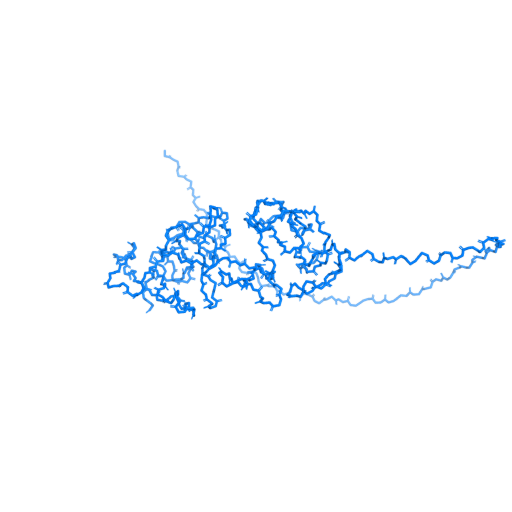M 731 N N . ALA A 1 97 ? 9.905 -14.740 -3.018 1.00 95.12 97 ALA A N 1
ATOM 732 C CA . ALA A 1 97 ? 10.753 -13.813 -2.279 1.00 95.12 97 ALA A CA 1
ATOM 733 C C . ALA A 1 97 ? 11.766 -13.144 -3.214 1.00 95.12 97 ALA A C 1
ATOM 735 O O . ALA A 1 97 ? 12.518 -13.833 -3.906 1.00 95.12 97 ALA A O 1
ATOM 736 N N . CYS A 1 98 ? 11.851 -11.821 -3.176 1.00 97.00 98 CYS A N 1
ATOM 737 C CA . CYS A 1 98 ? 12.626 -11.008 -4.110 1.00 97.00 98 CYS A CA 1
ATOM 738 C C . CYS A 1 98 ? 13.601 -10.060 -3.412 1.00 97.00 98 CYS A C 1
ATOM 740 O O . CYS A 1 98 ? 13.543 -9.870 -2.194 1.00 97.00 98 CYS A O 1
ATOM 742 N N . ILE A 1 99 ? 14.497 -9.472 -4.200 1.00 96.94 99 ILE A N 1
ATOM 743 C CA . ILE A 1 99 ? 15.411 -8.407 -3.801 1.00 96.94 99 ILE A CA 1
ATOM 744 C C . ILE A 1 99 ? 15.169 -7.209 -4.717 1.00 96.94 99 ILE A C 1
ATOM 746 O O . ILE A 1 99 ? 15.217 -7.329 -5.939 1.00 96.94 99 ILE A O 1
ATOM 750 N N . HIS A 1 100 ? 14.934 -6.047 -4.115 1.00 95.88 100 HIS A N 1
ATOM 751 C CA . HIS A 1 100 ? 14.944 -4.764 -4.806 1.00 95.88 100 HIS A CA 1
ATOM 752 C C . HIS A 1 100 ? 16.318 -4.117 -4.634 1.00 95.88 100 HIS A C 1
ATOM 754 O O . HIS A 1 100 ? 16.828 -4.033 -3.516 1.00 95.88 100 HIS A O 1
ATOM 760 N N . ASP A 1 101 ? 16.892 -3.569 -5.701 1.00 96.06 101 ASP A N 1
ATOM 761 C CA . ASP A 1 101 ? 18.267 -3.044 -5.738 1.00 96.06 101 ASP A CA 1
ATOM 762 C C . ASP A 1 101 ? 18.419 -1.642 -5.114 1.00 96.06 101 ASP A C 1
ATOM 764 O O . ASP A 1 101 ? 19.377 -0.908 -5.372 1.00 96.06 101 ASP A O 1
ATOM 768 N N . GLY A 1 102 ? 17.471 -1.251 -4.262 1.00 93.81 102 GLY A N 1
ATOM 769 C CA . GLY A 1 102 ? 17.401 0.079 -3.669 1.00 93.81 102 GLY A CA 1
ATOM 770 C C . GLY A 1 102 ? 16.779 1.138 -4.584 1.00 93.81 102 GLY A C 1
ATOM 771 O O . GLY A 1 102 ? 16.591 0.953 -5.788 1.00 93.81 102 GLY A O 1
ATOM 772 N N . VAL A 1 103 ? 16.456 2.291 -3.996 1.00 92.44 103 VAL A N 1
ATOM 773 C CA . VAL A 1 103 ? 15.641 3.329 -4.657 1.00 92.44 103 VAL A CA 1
ATOM 774 C C . VAL A 1 103 ? 16.347 4.001 -5.833 1.00 92.44 103 VAL A C 1
ATOM 776 O O . VAL A 1 103 ? 15.673 4.455 -6.744 1.00 92.44 103 VAL A O 1
ATOM 779 N N . GLN A 1 104 ? 17.682 4.079 -5.838 1.00 93.69 104 GLN A N 1
ATOM 780 C CA . GLN A 1 104 ? 18.423 4.716 -6.939 1.00 93.69 104 GLN A CA 1
ATOM 781 C C . GLN A 1 104 ? 18.486 3.829 -8.183 1.00 93.69 104 GLN A C 1
ATOM 783 O O . GLN A 1 104 ? 18.423 4.337 -9.299 1.00 93.69 104 GLN A O 1
ATOM 788 N N . ALA A 1 105 ? 18.621 2.513 -7.993 1.00 95.25 105 ALA A N 1
ATOM 789 C CA . ALA A 1 105 ? 18.599 1.575 -9.104 1.00 95.25 105 ALA A CA 1
ATOM 790 C C . ALA A 1 105 ? 17.172 1.427 -9.643 1.00 95.25 105 ALA A C 1
ATOM 792 O O . ALA A 1 105 ? 16.978 1.519 -10.851 1.00 95.25 105 ALA A O 1
ATOM 793 N N . GLY A 1 106 ? 16.187 1.247 -8.753 1.00 94.00 106 GLY A N 1
ATOM 794 C CA . GLY A 1 106 ? 14.784 1.016 -9.120 1.00 94.00 106 GLY A CA 1
ATOM 795 C C . GLY A 1 106 ? 14.499 -0.371 -9.702 1.00 94.00 106 GLY A C 1
ATOM 796 O O . GLY A 1 106 ? 13.347 -0.671 -9.988 1.00 94.00 106 GLY A O 1
ATOM 797 N N . THR A 1 107 ? 15.532 -1.193 -9.904 1.00 97.06 107 THR A N 1
ATOM 798 C CA . THR A 1 107 ? 15.432 -2.563 -10.412 1.00 97.06 107 THR A CA 1
ATOM 799 C C . THR A 1 107 ? 15.172 -3.568 -9.297 1.00 97.06 107 THR A C 1
ATOM 801 O O . THR A 1 107 ? 15.399 -3.303 -8.114 1.00 97.06 107 THR A O 1
ATOM 804 N N . ASP A 1 108 ? 14.715 -4.745 -9.702 1.00 97.75 108 ASP A N 1
ATOM 805 C CA . ASP A 1 108 ? 14.437 -5.887 -8.845 1.00 97.75 108 ASP A CA 1
ATOM 806 C C . ASP A 1 108 ? 14.655 -7.201 -9.609 1.00 97.75 108 ASP A C 1
ATOM 808 O O . ASP A 1 108 ? 14.831 -7.207 -10.832 1.00 97.75 108 ASP A O 1
ATOM 812 N N . ASP A 1 109 ? 14.629 -8.317 -8.881 1.00 98.38 109 ASP A N 1
ATOM 813 C CA . ASP A 1 109 ? 14.767 -9.663 -9.438 1.00 98.38 109 ASP A CA 1
ATOM 814 C C . ASP A 1 109 ? 13.434 -10.406 -9.676 1.00 98.38 109 ASP A C 1
ATOM 816 O O . ASP A 1 109 ? 13.434 -11.630 -9.835 1.00 98.38 109 ASP A O 1
ATOM 820 N N . CYS A 1 110 ? 12.309 -9.689 -9.755 1.00 98.56 110 CYS A N 1
ATOM 821 C CA . CYS A 1 110 ? 11.029 -10.233 -10.207 1.00 98.56 110 CYS A CA 1
ATOM 822 C C . CYS A 1 110 ? 10.921 -10.274 -11.739 1.00 98.56 110 CYS A C 1
ATOM 824 O O . CYS A 1 110 ? 11.614 -9.542 -12.458 1.00 98.56 110 CYS A O 1
ATOM 826 N N . ASP A 1 111 ? 10.012 -11.109 -12.242 1.00 98.12 111 ASP A N 1
ATOM 827 C CA . ASP A 1 111 ? 9.683 -11.230 -13.664 1.00 98.12 111 ASP A CA 1
ATOM 828 C C . ASP A 1 111 ? 9.081 -9.950 -14.275 1.00 98.12 111 ASP A C 1
ATOM 830 O O . ASP A 1 111 ? 8.766 -8.983 -13.585 1.00 98.12 111 ASP A O 1
ATOM 834 N N . ARG A 1 112 ? 8.882 -9.937 -15.599 1.00 97.31 112 ARG A N 1
ATOM 835 C CA . ARG A 1 112 ? 8.368 -8.778 -16.355 1.00 97.31 112 ARG A CA 1
ATOM 836 C C . ARG A 1 112 ? 7.021 -8.228 -15.863 1.00 97.31 112 ARG A C 1
ATOM 838 O O . ARG A 1 112 ? 6.749 -7.052 -16.089 1.00 97.31 112 ARG A O 1
ATOM 845 N N . ASP A 1 113 ? 6.201 -9.035 -15.207 1.00 96.81 113 ASP A N 1
ATOM 846 C CA . ASP A 1 113 ? 4.824 -8.674 -14.873 1.00 96.81 113 ASP A CA 1
ATOM 847 C C . ASP A 1 113 ? 4.650 -8.344 -13.381 1.00 96.81 113 ASP A C 1
ATOM 849 O O . ASP A 1 113 ? 3.540 -8.058 -12.923 1.00 96.81 113 ASP A O 1
ATOM 853 N N . SER A 1 114 ? 5.743 -8.337 -12.613 1.00 97.38 114 SER A N 1
ATOM 854 C CA . SER A 1 114 ? 5.727 -8.098 -11.173 1.00 97.38 114 SER A CA 1
ATOM 855 C C . SER A 1 114 ? 6.860 -7.188 -10.683 1.00 97.38 114 SER A C 1
ATOM 857 O O . SER A 1 114 ? 7.828 -6.895 -11.391 1.00 97.38 114 SER A O 1
ATOM 859 N N . TRP A 1 115 ? 6.700 -6.684 -9.457 1.00 96.62 115 TRP A N 1
ATOM 860 C CA . TRP A 1 115 ? 7.641 -5.785 -8.787 1.00 96.62 115 TRP A CA 1
ATOM 861 C C . TRP A 1 115 ? 7.894 -6.226 -7.347 1.00 96.62 115 TRP A C 1
ATOM 863 O O . TRP A 1 115 ? 6.992 -6.733 -6.672 1.00 96.62 115 TRP A O 1
ATOM 873 N N . CYS A 1 116 ? 9.121 -6.010 -6.869 1.00 95.81 116 CYS A N 1
ATOM 874 C CA . CYS A 1 116 ? 9.537 -6.439 -5.543 1.00 95.81 116 CYS A CA 1
ATOM 875 C C . CYS A 1 116 ? 9.115 -5.461 -4.444 1.00 95.81 116 CYS A C 1
ATOM 877 O O . CYS A 1 116 ? 9.650 -4.355 -4.324 1.00 95.81 116 CYS A O 1
ATOM 879 N N . ILE A 1 117 ? 8.192 -5.895 -3.586 1.00 92.50 117 ILE A N 1
ATOM 880 C CA . ILE A 1 117 ? 7.605 -5.049 -2.545 1.00 92.50 117 ILE A CA 1
ATOM 881 C C . ILE A 1 117 ? 8.000 -5.588 -1.178 1.00 92.50 117 ILE A C 1
ATOM 883 O O . ILE A 1 117 ? 7.765 -6.750 -0.856 1.00 92.50 117 ILE A O 1
ATOM 887 N N . GLY A 1 118 ? 8.591 -4.725 -0.357 1.00 89.62 118 GLY A N 1
ATOM 888 C CA . GLY A 1 118 ? 9.069 -5.073 0.975 1.00 89.62 118 GLY A CA 1
ATOM 889 C C . GLY A 1 118 ? 9.040 -3.888 1.929 1.00 89.62 118 GLY A C 1
ATOM 890 O O . GLY A 1 118 ? 8.407 -2.864 1.660 1.00 89.62 118 GLY A O 1
ATOM 891 N N . ALA A 1 119 ? 9.734 -4.031 3.057 1.00 82.31 119 ALA A N 1
ATOM 892 C CA . ALA A 1 119 ? 9.890 -2.954 4.024 1.00 82.31 119 ALA A CA 1
ATOM 893 C C . ALA A 1 119 ? 10.743 -1.836 3.407 1.00 82.31 119 ALA A C 1
ATOM 895 O O . ALA A 1 119 ? 11.967 -1.936 3.337 1.00 82.31 119 ALA A O 1
ATOM 896 N N . PHE A 1 120 ? 10.073 -0.788 2.928 1.00 77.25 120 PHE A N 1
ATOM 897 C CA . PHE A 1 120 ? 10.704 0.339 2.253 1.00 77.25 120 PHE A CA 1
ATOM 898 C C . PHE A 1 120 ? 11.743 1.020 3.155 1.00 77.25 120 PHE A C 1
ATOM 900 O O . PHE A 1 120 ? 11.405 1.523 4.230 1.00 77.25 120 PHE A O 1
ATOM 907 N N . ASP A 1 121 ? 12.993 1.074 2.691 1.00 74.62 121 ASP A N 1
ATOM 908 C CA . ASP A 1 121 ? 14.061 1.829 3.343 1.00 74.62 121 ASP A CA 1
ATOM 909 C C . ASP A 1 121 ? 14.222 3.208 2.675 1.00 74.62 121 ASP A C 1
ATOM 911 O O . ASP A 1 121 ? 14.743 3.297 1.557 1.00 74.62 121 ASP A O 1
ATOM 915 N N . PRO A 1 122 ? 13.850 4.314 3.348 1.00 70.19 122 PRO A N 1
ATOM 916 C CA . PRO A 1 122 ? 14.061 5.660 2.818 1.00 70.19 122 PRO A CA 1
ATOM 917 C C . PRO A 1 122 ? 15.548 6.021 2.671 1.00 70.19 122 PRO A C 1
ATOM 919 O O . PRO A 1 122 ? 15.875 6.985 1.981 1.00 70.19 122 PRO A O 1
ATOM 922 N N . GLY A 1 123 ? 16.458 5.271 3.306 1.00 79.06 123 GLY A N 1
ATOM 923 C CA . GLY A 1 123 ? 17.904 5.372 3.108 1.00 79.06 123 GLY A CA 1
ATOM 924 C C . GLY A 1 123 ? 18.378 4.849 1.750 1.00 79.06 123 GLY A C 1
ATOM 925 O O . GLY A 1 123 ? 19.520 5.104 1.364 1.00 79.06 123 GLY A O 1
ATOM 926 N N . GLY A 1 124 ? 17.505 4.162 1.008 1.00 82.94 124 GLY A N 1
ATOM 927 C CA . GLY A 1 124 ? 17.739 3.754 -0.369 1.00 82.94 124 GLY A CA 1
ATOM 928 C C . GLY A 1 124 ? 18.592 2.504 -0.549 1.00 82.94 124 GLY A C 1
ATOM 929 O O . GLY A 1 124 ? 18.978 2.218 -1.683 1.00 82.94 124 GLY A O 1
ATOM 930 N N . ALA A 1 125 ? 18.898 1.776 0.529 1.00 89.94 125 ALA A N 1
ATOM 931 C CA . ALA A 1 125 ? 19.593 0.498 0.441 1.00 89.94 125 ALA A CA 1
ATOM 932 C C . ALA A 1 125 ? 18.699 -0.572 -0.214 1.00 89.94 125 ALA A C 1
ATOM 934 O O . ALA A 1 125 ? 17.480 -0.423 -0.198 1.00 89.94 125 ALA A O 1
ATOM 935 N N . PRO A 1 126 ? 19.273 -1.651 -0.773 1.00 93.75 126 PRO A N 1
ATOM 936 C CA . PRO A 1 126 ? 18.502 -2.813 -1.203 1.00 93.75 126 PRO A CA 1
ATOM 937 C C . PRO A 1 126 ? 17.650 -3.410 -0.078 1.00 93.75 126 PRO A C 1
ATOM 939 O O . PRO A 1 126 ? 18.080 -3.425 1.079 1.00 93.75 126 PRO A O 1
ATOM 942 N N . TRP A 1 127 ? 16.480 -3.949 -0.422 1.00 92.06 127 TRP A N 1
ATOM 943 C CA . TRP A 1 127 ? 15.587 -4.623 0.527 1.00 92.06 127 TRP A CA 1
ATOM 944 C C . TRP A 1 127 ? 15.065 -5.950 -0.015 1.00 92.06 127 TRP A C 1
ATOM 946 O O . TRP A 1 127 ? 14.990 -6.170 -1.222 1.00 92.06 127 TRP A O 1
ATOM 956 N N . GLU A 1 128 ? 14.694 -6.831 0.910 1.00 93.25 128 GLU A N 1
ATOM 957 C CA . GLU A 1 128 ? 13.987 -8.074 0.611 1.00 93.25 128 GLU A CA 1
ATOM 958 C C . GLU A 1 128 ? 12.476 -7.823 0.581 1.00 93.25 128 GLU A C 1
ATOM 960 O O . GLU A 1 128 ? 11.957 -6.971 1.312 1.00 93.25 128 GLU A O 1
ATOM 965 N N . GLY A 1 129 ? 11.762 -8.580 -0.246 1.00 92.88 129 GLY A N 1
ATOM 966 C CA . GLY A 1 129 ? 10.321 -8.440 -0.405 1.00 92.88 129 GLY A CA 1
ATOM 967 C C . GLY A 1 129 ? 9.656 -9.664 -1.015 1.00 92.88 129 GLY A C 1
ATOM 968 O O . GLY A 1 129 ? 10.207 -10.767 -1.007 1.00 92.88 129 GLY A O 1
ATOM 969 N N . VAL A 1 130 ? 8.466 -9.443 -1.563 1.00 94.25 130 VAL A N 1
ATOM 970 C CA . VAL A 1 130 ? 7.694 -10.417 -2.337 1.00 94.25 130 VAL A CA 1
ATOM 971 C C . VAL A 1 130 ? 7.334 -9.807 -3.692 1.00 94.25 130 VAL A C 1
ATOM 973 O O . VAL A 1 130 ? 7.014 -8.618 -3.766 1.00 94.25 130 VAL A O 1
ATOM 976 N N . CYS A 1 131 ? 7.384 -10.607 -4.758 1.00 96.50 131 CYS A N 1
ATOM 977 C CA . CYS A 1 131 ? 6.948 -10.180 -6.085 1.00 96.50 131 CYS A CA 1
ATOM 978 C C . CYS A 1 131 ? 5.425 -10.036 -6.124 1.00 96.50 131 CYS A C 1
ATOM 980 O O . CYS A 1 131 ? 4.684 -11.001 -5.937 1.00 96.50 131 CYS A O 1
ATOM 982 N N . TYR A 1 132 ? 4.951 -8.826 -6.380 1.00 96.44 132 TYR A N 1
ATOM 983 C CA . TYR A 1 132 ? 3.533 -8.502 -6.517 1.00 96.44 132 TYR A CA 1
ATOM 984 C C . TYR A 1 132 ? 3.230 -8.172 -7.980 1.00 96.44 132 TYR A C 1
ATOM 986 O O . TYR A 1 132 ? 4.031 -7.468 -8.600 1.00 96.44 132 TYR A O 1
ATOM 994 N N . PRO A 1 133 ? 2.088 -8.612 -8.540 1.00 97.25 133 PRO A N 1
ATOM 995 C CA . PRO A 1 133 ? 1.745 -8.297 -9.920 1.00 97.25 133 PRO A CA 1
ATOM 996 C C . PRO A 1 133 ? 1.574 -6.792 -10.106 1.00 97.25 133 PRO A C 1
ATOM 998 O O . PRO A 1 133 ? 0.964 -6.117 -9.269 1.00 97.25 133 PRO A O 1
ATOM 1001 N N . LEU A 1 134 ? 2.058 -6.273 -11.227 1.00 97.25 134 LEU A N 1
ATOM 1002 C CA . LEU A 1 134 ? 1.785 -4.907 -11.651 1.00 97.25 134 LEU A CA 1
ATOM 1003 C C . LEU A 1 134 ? 0.304 -4.778 -12.026 1.00 97.25 134 LEU A C 1
ATOM 1005 O O . LEU A 1 134 ? -0.265 -5.627 -12.709 1.00 97.25 134 LEU A O 1
ATOM 1009 N N . CYS A 1 135 ? -0.332 -3.694 -11.590 1.00 97.00 135 CYS A N 1
ATOM 1010 C CA . CYS A 1 135 ? -1.722 -3.420 -11.927 1.00 97.00 135 CYS A CA 1
ATOM 1011 C C . CYS A 1 135 ? -1.794 -2.590 -13.216 1.00 97.00 135 CYS A C 1
ATOM 1013 O O . CYS A 1 135 ? -1.844 -1.356 -13.201 1.00 97.00 135 CYS A O 1
ATOM 1015 N N . VAL A 1 136 ? -1.806 -3.287 -14.349 1.00 95.81 136 VAL A N 1
ATOM 1016 C CA . VAL A 1 136 ? -1.872 -2.668 -15.677 1.00 95.81 136 VAL A CA 1
ATOM 1017 C C . VAL A 1 136 ? -3.327 -2.394 -16.051 1.00 95.81 136 VAL A C 1
ATOM 1019 O O . VAL A 1 136 ? -4.191 -3.267 -15.972 1.00 95.81 136 VAL A O 1
ATOM 1022 N N . GLY A 1 137 ? -3.633 -1.156 -16.435 1.00 94.06 137 GLY A N 1
ATOM 1023 C CA . GLY A 1 137 ? -4.981 -0.729 -16.816 1.00 94.06 137 GLY A CA 1
ATOM 1024 C C . GLY A 1 137 ? -6.006 -0.764 -15.678 1.00 94.06 137 GLY A C 1
ATOM 1025 O O . GLY A 1 137 ? -7.207 -0.744 -15.948 1.00 94.06 137 GLY A O 1
ATOM 1026 N N . GLY A 1 138 ? -5.562 -0.834 -14.418 1.00 92.88 138 GLY A N 1
ATOM 1027 C CA . GLY A 1 138 ? -6.459 -0.962 -13.267 1.00 92.88 138 GLY A CA 1
ATOM 1028 C C . GLY A 1 138 ? -7.018 -2.375 -13.066 1.00 92.88 138 GLY A C 1
ATOM 1029 O O . GLY A 1 138 ? -8.023 -2.528 -12.372 1.00 92.88 138 GLY A O 1
ATOM 1030 N N . ILE A 1 139 ? -6.425 -3.390 -13.701 1.00 94.50 139 ILE A N 1
ATOM 1031 C CA . ILE A 1 139 ? -6.933 -4.764 -13.711 1.00 94.50 139 ILE A CA 1
ATOM 1032 C C . ILE A 1 139 ? -6.087 -5.634 -12.780 1.00 94.50 139 ILE A C 1
ATOM 1034 O O . ILE A 1 139 ? -4.863 -5.627 -12.860 1.00 94.50 139 ILE A O 1
ATOM 1038 N N . CYS A 1 140 ? -6.769 -6.398 -11.931 1.00 96.12 140 CYS A N 1
ATOM 1039 C CA . CYS A 1 140 ? -6.212 -7.437 -11.071 1.00 96.12 140 CYS A CA 1
ATOM 1040 C C . CYS A 1 140 ? -7.140 -8.657 -11.091 1.00 96.12 140 CYS A C 1
ATOM 1042 O O . CYS A 1 140 ? -8.277 -8.555 -11.561 1.00 96.12 140 CYS A O 1
ATOM 1044 N N . ASP A 1 141 ? -6.682 -9.784 -10.548 1.00 95.44 141 ASP A N 1
ATOM 1045 C CA . ASP A 1 141 ? -7.552 -10.937 -10.318 1.00 95.44 141 ASP A CA 1
ATOM 1046 C C . ASP A 1 141 ? -8.673 -10.607 -9.317 1.00 95.44 141 ASP A C 1
ATOM 1048 O O . ASP A 1 141 ? -8.533 -9.727 -8.469 1.00 95.44 141 ASP A O 1
ATOM 1052 N N . ASP A 1 142 ? -9.774 -11.365 -9.357 1.00 93.06 142 ASP A N 1
ATOM 1053 C CA . ASP A 1 142 ? -10.966 -11.135 -8.516 1.00 93.06 142 ASP A CA 1
ATOM 1054 C C . ASP A 1 142 ? -10.685 -11.176 -6.998 1.00 93.06 142 ASP A C 1
ATOM 1056 O O . ASP A 1 142 ? -11.451 -10.636 -6.201 1.00 93.06 142 ASP A O 1
ATOM 1060 N N . ALA A 1 143 ? -9.602 -11.840 -6.581 1.00 94.75 143 ALA A N 1
ATOM 1061 C CA . ALA A 1 143 ? -9.167 -11.930 -5.184 1.00 94.75 143 ALA A CA 1
ATOM 1062 C C . ALA A 1 143 ? -8.176 -10.820 -4.783 1.00 94.75 143 ALA A C 1
ATOM 1064 O O . ALA A 1 143 ? -7.627 -10.836 -3.679 1.00 94.75 143 ALA A O 1
ATOM 1065 N N . GLN A 1 144 ? -7.915 -9.878 -5.684 1.00 96.12 144 GLN A N 1
ATOM 1066 C CA . GLN A 1 144 ? -6.933 -8.819 -5.530 1.00 96.12 144 GLN A CA 1
ATOM 1067 C C . GLN A 1 144 ? -7.555 -7.458 -5.827 1.00 96.12 144 GLN A C 1
ATOM 1069 O O . GLN A 1 144 ? -8.633 -7.323 -6.405 1.00 96.12 144 GLN A O 1
ATOM 1074 N N . ARG A 1 145 ? -6.843 -6.412 -5.424 1.00 94.94 145 ARG A N 1
ATOM 1075 C CA . ARG A 1 145 ? -7.205 -5.032 -5.703 1.00 94.94 145 ARG A CA 1
ATOM 1076 C C . ARG A 1 145 ? -5.988 -4.256 -6.162 1.00 94.94 145 ARG A C 1
ATOM 1078 O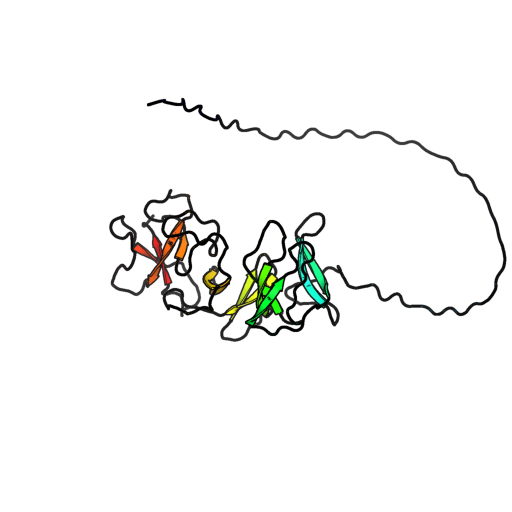 O . ARG A 1 145 ? -4.908 -4.384 -5.592 1.00 94.94 145 ARG A O 1
ATOM 1085 N N . CYS A 1 146 ? -6.212 -3.398 -7.148 1.00 95.12 146 CYS A N 1
ATOM 1086 C CA . CYS A 1 146 ? -5.232 -2.421 -7.577 1.00 95.12 146 CYS A CA 1
ATOM 1087 C C . CYS A 1 146 ? -5.005 -1.389 -6.467 1.00 95.12 146 CYS A C 1
ATOM 1089 O O . CYS A 1 146 ? -5.928 -0.661 -6.097 1.00 95.12 146 CYS A O 1
ATOM 1091 N N . VAL A 1 147 ? -3.793 -1.323 -5.927 1.00 92.88 147 VAL A N 1
ATOM 1092 C CA . VAL A 1 147 ? -3.403 -0.353 -4.901 1.00 92.88 147 VAL A CA 1
ATOM 1093 C C . VAL A 1 147 ? -2.087 0.310 -5.277 1.00 92.88 147 VAL A C 1
ATOM 1095 O O . VAL A 1 147 ? -1.194 -0.319 -5.833 1.00 92.88 147 VAL A O 1
ATOM 1098 N N . GLY A 1 148 ? -1.955 1.598 -4.964 1.00 88.50 148 GLY A N 1
ATOM 1099 C CA . GLY A 1 148 ? -0.701 2.321 -5.168 1.00 88.50 148 GLY A CA 1
ATOM 1100 C C . GLY A 1 148 ? 0.300 2.066 -4.042 1.00 88.50 148 GLY A C 1
ATOM 1101 O O . GLY A 1 148 ? -0.050 2.157 -2.860 1.00 88.50 148 GLY A O 1
ATOM 1102 N N . ILE A 1 149 ? 1.559 1.823 -4.389 1.00 80.06 149 ILE A N 1
ATOM 1103 C CA . ILE A 1 149 ? 2.697 1.903 -3.465 1.00 80.06 149 ILE A CA 1
ATOM 1104 C C . ILE A 1 149 ? 3.546 3.095 -3.869 1.00 80.06 149 ILE A C 1
ATOM 1106 O O . ILE A 1 149 ? 4.172 3.091 -4.928 1.00 80.06 149 ILE A O 1
ATOM 1110 N N . GLY A 1 150 ? 3.513 4.150 -3.052 1.00 77.00 150 GLY A N 1
ATOM 1111 C CA . GLY A 1 150 ? 3.928 5.476 -3.503 1.00 77.00 150 GLY A CA 1
ATOM 1112 C C . GLY A 1 150 ? 3.020 5.911 -4.653 1.00 77.00 150 GLY A C 1
ATOM 1113 O O . GLY A 1 150 ? 1.922 6.409 -4.414 1.00 77.00 150 GLY A O 1
ATOM 1114 N N . ALA A 1 151 ? 3.447 5.631 -5.883 1.00 81.25 151 ALA A N 1
ATOM 1115 C CA . ALA A 1 151 ? 2.671 5.842 -7.099 1.00 81.25 151 ALA A CA 1
ATOM 1116 C C . ALA A 1 151 ? 2.655 4.632 -8.061 1.00 81.25 151 ALA A C 1
ATOM 1118 O O . ALA A 1 151 ? 1.974 4.706 -9.081 1.00 81.25 151 ALA A O 1
ATOM 1119 N N . LEU A 1 152 ? 3.361 3.527 -7.769 1.00 89.94 152 LEU A N 1
ATOM 1120 C CA . LEU A 1 152 ? 3.332 2.338 -8.630 1.00 89.94 152 LEU A CA 1
ATOM 1121 C C . LEU A 1 152 ? 2.089 1.488 -8.304 1.00 89.94 152 LEU A C 1
ATOM 1123 O O . LEU A 1 152 ? 1.923 1.098 -7.142 1.00 89.94 152 LEU A O 1
ATOM 1127 N N . PRO A 1 153 ? 1.198 1.216 -9.273 1.00 94.50 153 PRO A N 1
ATOM 1128 C CA . PRO A 1 153 ? -0.005 0.433 -9.043 1.00 94.50 153 PRO A CA 1
ATOM 1129 C C . PRO A 1 153 ? 0.313 -1.067 -9.087 1.00 94.50 153 PRO A C 1
ATOM 1131 O O . PRO A 1 153 ? 0.888 -1.567 -10.053 1.00 94.50 153 PRO A O 1
ATOM 1134 N N . VAL A 1 154 ? -0.104 -1.803 -8.057 1.00 95.94 154 VAL A N 1
ATOM 1135 C CA . VAL A 1 154 ? 0.103 -3.256 -7.932 1.00 95.94 154 VAL A CA 1
ATOM 1136 C C . VAL A 1 154 ? -1.168 -3.964 -7.485 1.00 95.94 154 VAL A C 1
ATOM 1138 O O . VAL A 1 154 ? -2.055 -3.355 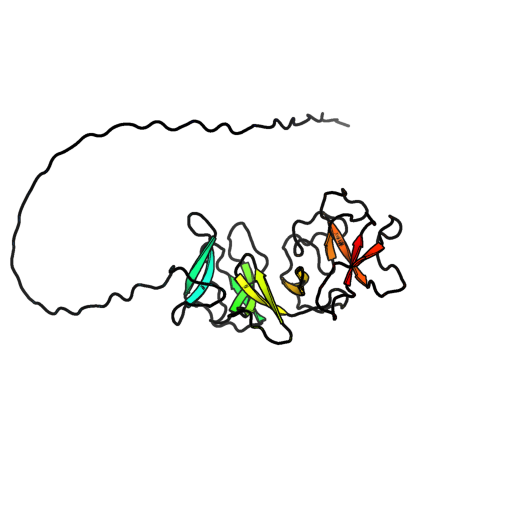-6.886 1.00 95.94 154 VAL A O 1
ATOM 1141 N N . CYS A 1 155 ? -1.255 -5.259 -7.757 1.00 97.19 155 CYS A N 1
ATOM 1142 C CA . CYS A 1 155 ? -2.367 -6.103 -7.351 1.00 97.19 155 CYS A CA 1
ATOM 1143 C C . CYS A 1 155 ? -2.095 -6.734 -5.987 1.00 97.19 155 CYS A C 1
ATOM 1145 O O . CYS A 1 155 ? -1.349 -7.703 -5.870 1.00 97.19 155 CYS A O 1
ATOM 1147 N N . ALA A 1 156 ? -2.716 -6.187 -4.944 1.00 95.75 156 ALA A N 1
ATOM 1148 C CA . ALA A 1 156 ? -2.588 -6.698 -3.585 1.00 95.75 156 ALA A CA 1
ATOM 1149 C C . ALA A 1 156 ? -3.761 -7.629 -3.225 1.00 95.75 156 ALA A C 1
ATOM 1151 O O . ALA A 1 156 ? -4.907 -7.293 -3.545 1.00 95.75 156 ALA A O 1
ATOM 1152 N N . PRO A 1 157 ? -3.525 -8.773 -2.554 1.00 96.12 157 PRO A N 1
ATOM 1153 C CA . PRO A 1 157 ? -4.596 -9.662 -2.102 1.00 96.12 157 PRO A CA 1
ATOM 1154 C C . PRO A 1 157 ? -5.585 -8.949 -1.178 1.00 96.12 157 PRO A C 1
ATOM 1156 O O . PRO A 1 157 ? -5.178 -8.228 -0.272 1.00 96.12 157 PRO A O 1
ATOM 1159 N N . ILE A 1 158 ? -6.884 -9.164 -1.376 1.00 96.81 158 ILE A N 1
ATOM 1160 C CA . ILE A 1 158 ? -7.930 -8.660 -0.476 1.00 96.81 158 ILE A CA 1
ATOM 1161 C C . ILE A 1 158 ? -7.922 -9.494 0.815 1.00 96.81 158 ILE A C 1
ATOM 1163 O O . ILE A 1 158 ? -7.792 -10.716 0.766 1.00 96.81 158 ILE A O 1
ATOM 1167 N N . CYS A 1 159 ? -8.090 -8.853 1.973 1.00 97.00 159 CYS A N 1
ATOM 1168 C CA . CYS A 1 159 ? -8.059 -9.520 3.281 1.00 97.00 159 CYS A CA 1
ATOM 1169 C C . CYS A 1 159 ? -9.132 -8.995 4.242 1.00 97.00 159 CYS A C 1
ATOM 1171 O O . CYS A 1 159 ? -9.748 -7.963 3.997 1.00 97.00 159 CYS A O 1
ATOM 1173 N N . ASP A 1 160 ? -9.353 -9.695 5.353 1.00 96.00 160 ASP A N 1
ATOM 1174 C CA . ASP A 1 160 ? -10.159 -9.209 6.480 1.00 96.00 160 ASP A CA 1
ATOM 1175 C C . ASP A 1 160 ? -9.249 -9.115 7.719 1.00 96.00 160 ASP A C 1
ATOM 1177 O O . ASP A 1 160 ? -8.670 -10.137 8.114 1.00 96.00 160 ASP A O 1
ATOM 1181 N N . PRO A 1 161 ? -9.080 -7.929 8.335 1.00 95.69 161 PRO A N 1
ATOM 1182 C CA . PRO A 1 161 ? -8.186 -7.762 9.477 1.00 95.69 161 PRO A CA 1
ATOM 1183 C C . PRO A 1 161 ? -8.708 -8.418 10.764 1.00 95.69 161 PRO A C 1
ATOM 1185 O O . PRO A 1 161 ? -7.924 -8.659 11.679 1.00 95.69 161 PRO A O 1
ATOM 1188 N N . LEU A 1 162 ? -10.003 -8.737 10.843 1.00 94.75 162 LEU A N 1
ATOM 1189 C CA . LEU A 1 162 ? -10.604 -9.470 11.960 1.00 94.75 162 LEU A CA 1
ATOM 1190 C C . LEU A 1 162 ? -10.381 -10.985 11.837 1.00 94.75 162 LEU A C 1
ATOM 1192 O O . LEU A 1 162 ? -10.546 -11.727 12.808 1.00 94.75 162 LEU A O 1
ATOM 1196 N N . THR A 1 163 ? -9.973 -11.457 10.655 1.00 94.19 163 THR A N 1
ATOM 1197 C CA . THR A 1 163 ? -9.635 -12.859 10.408 1.00 94.19 163 THR A CA 1
ATOM 1198 C C . THR A 1 163 ? -8.135 -13.082 10.574 1.00 94.19 163 THR A C 1
ATOM 1200 O O . THR A 1 163 ? -7.319 -12.640 9.766 1.00 94.19 163 THR A O 1
ATOM 1203 N N . ALA A 1 164 ? -7.754 -13.827 11.613 1.00 89.19 164 ALA A N 1
ATOM 1204 C CA . ALA A 1 164 ? -6.359 -14.183 11.851 1.00 89.19 164 ALA A CA 1
ATOM 1205 C C . ALA A 1 164 ? -5.768 -14.975 10.670 1.00 89.19 164 ALA A C 1
ATOM 1207 O O . ALA A 1 164 ? -6.337 -15.977 10.238 1.00 89.19 164 ALA A O 1
ATOM 1208 N N . GLY A 1 165 ? -4.595 -14.551 10.190 1.00 88.44 165 GLY A N 1
ATOM 1209 C CA . GLY A 1 165 ? -3.904 -15.210 9.078 1.00 88.44 165 GLY A CA 1
ATOM 1210 C C . GLY A 1 165 ? -4.531 -14.951 7.706 1.00 88.44 165 GLY A C 1
ATOM 1211 O O . GLY A 1 165 ? -4.344 -15.759 6.804 1.00 88.44 165 GLY A O 1
ATOM 1212 N N . SER A 1 166 ? -5.274 -13.851 7.540 1.00 94.19 166 SER A N 1
ATOM 1213 C CA . SER A 1 166 ? -5.799 -13.428 6.235 1.00 94.19 166 SER A CA 1
ATOM 1214 C C . SER A 1 166 ? -4.713 -12.986 5.244 1.00 94.19 166 SER A C 1
ATOM 1216 O O . SER A 1 166 ? -4.996 -12.912 4.052 1.00 94.19 166 SER A O 1
ATOM 1218 N N . CYS A 1 167 ? -3.485 -12.753 5.718 1.00 94.00 167 CYS A N 1
ATOM 1219 C CA . CYS A 1 167 ? -2.315 -12.410 4.910 1.00 94.00 167 CYS A CA 1
ATOM 1220 C C . CYS A 1 167 ? -1.153 -13.380 5.124 1.00 94.00 167 CYS A C 1
ATOM 1222 O O . CYS A 1 167 ? -1.118 -14.117 6.118 1.00 94.00 167 CYS A O 1
ATOM 1224 N N . ALA A 1 168 ? -0.200 -13.378 4.187 1.00 90.75 168 ALA A N 1
ATOM 1225 C CA . ALA A 1 168 ? 0.984 -14.218 4.279 1.00 90.75 168 ALA A CA 1
ATOM 1226 C C . ALA A 1 168 ? 1.908 -13.772 5.428 1.00 90.75 168 ALA A C 1
ATOM 1228 O O . ALA A 1 168 ? 1.756 -12.709 6.034 1.00 90.75 168 ALA A O 1
ATOM 1229 N N . ALA A 1 169 ? 2.884 -14.618 5.762 1.00 86.31 169 ALA A N 1
ATOM 1230 C CA . ALA A 1 169 ? 3.872 -14.280 6.780 1.00 86.31 169 ALA A CA 1
ATOM 1231 C C . ALA A 1 169 ? 4.693 -13.050 6.348 1.00 86.31 169 ALA A C 1
ATOM 1233 O O . ALA A 1 169 ? 5.215 -13.023 5.240 1.00 86.31 169 ALA A O 1
ATOM 1234 N N . GLY A 1 170 ? 4.835 -12.066 7.242 1.00 84.31 170 GLY A N 1
ATOM 1235 C CA . GLY A 1 170 ? 5.524 -10.799 6.949 1.00 84.31 170 GLY A CA 1
ATOM 1236 C C . GLY A 1 170 ? 4.615 -9.695 6.399 1.00 84.31 170 GLY A C 1
ATOM 1237 O O . GLY A 1 170 ? 5.078 -8.576 6.184 1.00 84.31 170 GLY A O 1
ATOM 1238 N N . GLU A 1 171 ? 3.324 -9.977 6.226 1.00 90.62 171 GLU A N 1
ATOM 1239 C CA . GLU A 1 171 ? 2.330 -9.020 5.749 1.00 90.62 171 GLU A CA 1
ATOM 1240 C C . GLU A 1 171 ? 1.292 -8.693 6.825 1.00 90.62 171 GLU A C 1
ATOM 1242 O O . GLU A 1 171 ? 1.020 -9.478 7.738 1.00 90.62 171 GLU A O 1
ATOM 1247 N N . ALA A 1 172 ? 0.679 -7.521 6.691 1.00 91.50 172 ALA A N 1
ATOM 1248 C CA . ALA A 1 172 ? -0.442 -7.074 7.497 1.00 91.50 172 ALA A CA 1
ATOM 1249 C C . ALA A 1 172 ? -1.642 -6.751 6.602 1.00 91.50 172 ALA A C 1
ATOM 1251 O O . ALA A 1 172 ? -1.494 -6.256 5.485 1.00 91.50 172 ALA A O 1
ATOM 1252 N N . CYS A 1 173 ? -2.841 -7.006 7.124 1.00 95.38 173 CYS A N 1
ATOM 1253 C CA . CYS A 1 173 ? -4.078 -6.586 6.485 1.00 95.38 173 CYS A CA 1
ATOM 1254 C C . CYS A 1 173 ? -4.329 -5.106 6.801 1.00 95.38 173 CYS A C 1
ATOM 1256 O O . CYS A 1 173 ? -4.706 -4.761 7.924 1.00 95.38 173 CYS A O 1
ATOM 1258 N N . ILE A 1 174 ? -4.064 -4.226 5.835 1.00 93.81 174 ILE A N 1
ATOM 1259 C CA . ILE A 1 174 ? -4.102 -2.772 6.030 1.00 93.81 174 ILE A CA 1
ATOM 1260 C C . ILE A 1 174 ? -5.295 -2.139 5.324 1.00 93.81 174 ILE A C 1
ATOM 1262 O O . ILE A 1 174 ? -5.685 -2.547 4.231 1.00 93.81 174 ILE A O 1
ATOM 1266 N N . TYR A 1 175 ? -5.847 -1.092 5.934 1.00 94.69 175 TYR A N 1
ATOM 1267 C CA . TYR A 1 175 ? -6.892 -0.291 5.311 1.00 94.69 175 TYR A CA 1
ATOM 1268 C C . TYR A 1 175 ? -6.321 0.638 4.233 1.00 94.69 175 TYR A C 1
ATOM 1270 O O . TYR A 1 175 ? -5.395 1.412 4.485 1.00 94.69 175 TYR A O 1
ATOM 1278 N N . ARG A 1 176 ? -6.915 0.594 3.042 1.00 91.94 176 ARG A N 1
ATOM 1279 C CA . ARG A 1 176 ? -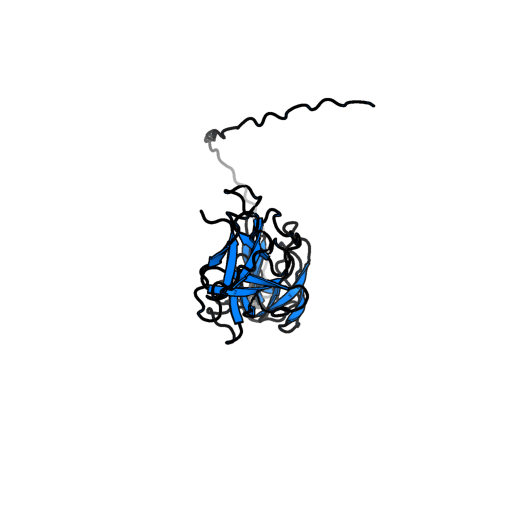6.665 1.470 1.898 1.00 91.94 176 ARG A CA 1
ATOM 1280 C C . ARG A 1 176 ? -7.969 2.210 1.578 1.00 91.94 176 ARG A C 1
ATOM 1282 O O . ARG A 1 176 ? -8.871 1.620 0.981 1.00 91.94 176 ARG A O 1
ATOM 1289 N N . PRO A 1 177 ? -8.117 3.459 2.051 1.00 89.94 177 PRO A N 1
ATOM 1290 C CA . PRO A 1 177 ? -9.333 4.220 1.825 1.00 89.94 177 PRO A CA 1
ATOM 1291 C C . PRO A 1 177 ? -9.457 4.671 0.363 1.00 89.94 177 PRO A C 1
ATOM 1293 O O . PRO A 1 177 ? -8.453 5.104 -0.207 1.00 89.94 177 PRO A O 1
ATOM 1296 N N . PRO A 1 178 ? -10.691 4.731 -0.174 1.00 89.69 178 PRO A N 1
ATOM 1297 C CA . PRO A 1 178 ? -11.955 4.304 0.445 1.00 89.69 178 PRO A CA 1
ATOM 1298 C C . PRO A 1 178 ? -12.300 2.819 0.226 1.00 89.69 178 PRO A C 1
ATOM 1300 O O . PRO A 1 178 ? -13.340 2.352 0.693 1.00 89.69 178 PRO A O 1
ATOM 1303 N N . GLU A 1 179 ? -11.508 2.080 -0.546 1.00 88.31 179 GLU A N 1
ATOM 1304 C CA . GLU A 1 179 ? -11.926 0.796 -1.099 1.00 88.31 179 GLU A CA 1
ATOM 1305 C C . GLU A 1 179 ? -12.059 -0.286 -0.018 1.00 88.31 179 GLU A C 1
ATOM 1307 O O . GLU A 1 179 ? -12.989 -1.086 -0.071 1.00 88.31 179 GLU A O 1
ATOM 1312 N N . GLY A 1 180 ? -11.146 -0.350 0.960 1.00 94.62 180 GLY A N 1
ATOM 1313 C CA . GLY A 1 180 ? -11.146 -1.401 1.990 1.00 94.62 180 GLY A CA 1
ATOM 1314 C C . GLY A 1 180 ? -9.764 -1.992 2.268 1.00 94.62 180 GLY A C 1
ATOM 1315 O O . GLY A 1 180 ? -8.783 -1.262 2.269 1.00 94.62 180 GLY A O 1
ATOM 1316 N N . PHE A 1 181 ? -9.670 -3.294 2.529 1.00 96.50 181 PHE A N 1
ATOM 1317 C CA . PHE A 1 181 ? -8.462 -3.909 3.095 1.00 96.50 181 PHE A CA 1
ATOM 1318 C C . PHE A 1 181 ? -7.708 -4.805 2.118 1.00 96.50 181 PHE A C 1
ATOM 1320 O O . PHE A 1 181 ? -8.325 -5.590 1.393 1.00 96.50 181 PHE A O 1
ATOM 1327 N N . VAL A 1 182 ? -6.376 -4.712 2.149 1.00 96.12 182 VAL A N 1
ATOM 1328 C CA . VAL A 1 182 ? -5.463 -5.560 1.369 1.00 96.12 182 VAL A CA 1
ATOM 1329 C C . VAL A 1 182 ? -4.264 -6.018 2.198 1.00 96.12 182 VAL A C 1
ATOM 1331 O O . VAL A 1 182 ? -3.864 -5.340 3.148 1.00 96.12 182 VAL A O 1
ATOM 1334 N N . CYS A 1 183 ? -3.689 -7.159 1.828 1.00 94.81 183 CYS A N 1
ATOM 1335 C CA . CYS A 1 183 ? -2.413 -7.620 2.349 1.00 94.81 183 CYS A CA 1
ATOM 1336 C C . CYS A 1 183 ? -1.284 -6.764 1.805 1.00 94.81 183 CYS A C 1
ATOM 1338 O O . CYS A 1 183 ? -1.271 -6.389 0.631 1.00 94.81 183 CYS A O 1
ATOM 1340 N N . PHE A 1 184 ? -0.358 -6.427 2.689 1.00 91.75 184 PHE A N 1
ATOM 1341 C CA . PHE A 1 184 ? 0.757 -5.566 2.358 1.00 91.75 184 PHE A CA 1
ATOM 1342 C C . PHE A 1 184 ? 1.939 -5.864 3.273 1.00 91.75 184 PHE A C 1
ATOM 1344 O O . PHE A 1 184 ? 1.707 -6.155 4.452 1.00 91.75 184 PHE A O 1
ATOM 1351 N N . PRO A 1 185 ? 3.191 -5.757 2.797 1.00 88.88 185 PRO A N 1
ATOM 1352 C CA . PRO A 1 185 ? 4.351 -5.941 3.656 1.00 88.88 185 PRO A CA 1
ATOM 1353 C C . PRO A 1 185 ? 4.304 -5.025 4.876 1.00 88.88 185 PRO A C 1
ATOM 1355 O O . PRO A 1 185 ? 3.966 -3.841 4.788 1.00 88.88 185 PRO A O 1
ATOM 1358 N N . GLN A 1 186 ? 4.618 -5.595 6.033 1.00 83.50 186 GLN A N 1
ATOM 1359 C CA . GLN A 1 186 ? 4.640 -4.846 7.279 1.00 83.50 186 GLN A CA 1
ATOM 1360 C C . GLN A 1 186 ? 5.733 -3.765 7.231 1.00 83.50 186 GLN A C 1
ATOM 1362 O O . GLN A 1 186 ? 6.842 -4.010 6.750 1.00 83.50 186 GLN A O 1
ATOM 1367 N N . GLY A 1 187 ? 5.440 -2.578 7.772 1.00 79.12 187 GLY A N 1
ATOM 1368 C CA . GLY A 1 187 ? 6.456 -1.557 8.009 1.00 79.12 187 GLY A CA 1
ATOM 1369 C C . GLY A 1 187 ? 7.494 -2.017 9.036 1.00 79.12 187 GLY A C 1
ATOM 1370 O O . GLY A 1 187 ? 7.228 -2.872 9.889 1.00 79.12 187 GLY A O 1
ATOM 1371 N N . ALA A 1 188 ? 8.691 -1.436 8.967 1.00 76.88 188 ALA A N 1
ATOM 1372 C CA . ALA A 1 188 ? 9.794 -1.779 9.862 1.00 76.88 188 ALA A CA 1
ATOM 1373 C C . ALA A 1 188 ? 9.551 -1.335 11.317 1.00 76.88 188 ALA A C 1
ATOM 1375 O O . ALA A 1 188 ? 10.216 -1.835 12.224 1.00 76.88 188 ALA A O 1
ATOM 1376 N N . GLU A 1 189 ? 8.628 -0.396 11.550 1.00 85.00 189 GLU A N 1
ATOM 1377 C CA . GLU A 1 189 ? 8.360 0.167 12.874 1.00 85.00 189 GLU A CA 1
ATOM 1378 C C . GLU A 1 189 ? 7.620 -0.824 13.780 1.00 85.00 189 GLU A C 1
ATOM 1380 O O . GLU A 1 189 ? 8.041 -1.053 14.913 1.00 85.00 189 GLU A O 1
ATOM 1385 N N . GLY A 1 190 ? 6.543 -1.438 13.274 1.00 85.81 190 GLY A N 1
ATOM 1386 C CA . GLY A 1 190 ? 5.752 -2.420 14.022 1.00 85.81 190 GLY A CA 1
ATOM 1387 C C . GLY A 1 190 ? 5.192 -1.880 15.343 1.00 85.81 190 GLY A C 1
ATOM 1388 O O . GLY A 1 190 ? 5.191 -2.602 16.342 1.00 85.81 190 GLY A O 1
ATOM 1389 N N . ASN A 1 191 ? 4.739 -0.624 15.353 1.00 94.00 191 ASN A N 1
ATOM 1390 C CA . ASN A 1 191 ? 4.287 0.083 16.550 1.00 94.00 191 ASN A CA 1
ATOM 1391 C C . ASN A 1 191 ? 3.086 -0.623 17.201 1.00 94.00 191 ASN A C 1
ATOM 1393 O O . ASN A 1 191 ? 2.143 -1.056 16.531 1.00 94.00 191 ASN A O 1
ATOM 1397 N N . GLY A 1 192 ? 3.134 -0.751 18.523 1.00 94.19 192 GLY A N 1
ATOM 1398 C CA . GLY A 1 192 ? 2.119 -1.407 19.336 1.00 94.19 192 GLY A CA 1
ATOM 1399 C C . GLY A 1 192 ? 0.907 -0.525 19.638 1.00 94.19 192 GLY A C 1
ATOM 1400 O O . GLY A 1 192 ? 0.845 0.649 19.286 1.00 94.19 192 GLY A O 1
ATOM 1401 N N . LEU A 1 193 ? -0.076 -1.099 20.335 1.00 94.81 193 LEU A N 1
ATOM 1402 C CA . LEU A 1 193 ? -1.309 -0.408 20.719 1.00 94.81 193 LEU A CA 1
ATOM 1403 C C . LEU A 1 193 ? -1.025 0.893 21.496 1.00 94.81 193 LEU A C 1
ATOM 1405 O O . LEU A 1 193 ? -0.304 0.883 22.494 1.00 94.81 193 LEU A O 1
ATOM 1409 N N . GLY A 1 194 ? -1.630 1.998 21.056 1.00 94.88 194 GLY A N 1
ATOM 1410 C CA . GLY A 1 194 ? -1.469 3.333 21.636 1.00 94.88 194 GLY A CA 1
ATOM 1411 C C . GLY A 1 194 ? -0.161 4.040 21.268 1.00 94.88 194 GLY A C 1
ATOM 1412 O O . GLY A 1 194 ? 0.058 5.168 21.703 1.00 94.88 194 GLY A O 1
ATOM 1413 N N . GLU A 1 195 ? 0.715 3.416 20.479 1.00 95.94 195 GLU A N 1
ATOM 1414 C CA . GLU A 1 195 ? 1.943 4.058 20.016 1.00 95.94 195 GLU A CA 1
ATOM 1415 C C . GLU A 1 195 ? 1.684 4.922 18.771 1.00 95.94 195 GLU A C 1
ATOM 1417 O O . GLU A 1 195 ? 0.796 4.596 17.975 1.00 95.94 195 GLU A O 1
ATOM 1422 N N . PRO A 1 196 ? 2.439 6.023 18.576 1.00 95.88 196 PRO A N 1
ATOM 1423 C CA . PRO A 1 196 ? 2.278 6.891 17.414 1.00 95.88 196 PRO A CA 1
ATOM 1424 C C . PRO A 1 196 ? 2.480 6.143 16.098 1.00 95.88 196 PRO A C 1
ATOM 1426 O O . PRO A 1 196 ? 3.342 5.275 15.994 1.00 95.88 196 PRO A O 1
ATOM 1429 N N . CYS A 1 197 ? 1.751 6.528 15.058 1.00 95.81 197 CYS A N 1
ATOM 1430 C CA . CYS A 1 197 ? 1.899 5.959 13.722 1.00 95.81 197 CYS A CA 1
ATOM 1431 C C . CYS A 1 197 ? 1.794 7.045 12.654 1.00 95.81 197 CYS A C 1
ATOM 1433 O O . CYS A 1 197 ? 1.101 8.045 12.832 1.00 95.81 197 CYS A O 1
ATOM 1435 N N . ALA A 1 198 ? 2.509 6.855 11.545 1.00 91.12 198 ALA A N 1
ATOM 1436 C CA . ALA A 1 198 ? 2.466 7.777 10.412 1.00 91.12 198 ALA A CA 1
ATOM 1437 C C . ALA A 1 198 ? 1.574 7.255 9.282 1.00 91.12 198 ALA A C 1
ATOM 1439 O O . ALA A 1 198 ? 0.976 8.036 8.546 1.00 91.12 198 ALA A O 1
ATOM 1440 N N . THR A 1 199 ? 1.501 5.932 9.127 1.00 89.19 199 THR A N 1
ATOM 1441 C CA . THR A 1 199 ? 0.784 5.272 8.035 1.00 89.19 199 THR A CA 1
ATOM 1442 C C . THR A 1 199 ? 0.117 3.986 8.519 1.00 89.19 199 THR A C 1
ATOM 1444 O O . THR A 1 199 ? 0.414 3.490 9.607 1.00 89.19 199 THR A O 1
ATOM 1447 N N . GLY A 1 200 ? -0.753 3.405 7.686 1.00 86.12 200 GLY A N 1
ATOM 1448 C CA . GLY A 1 200 ? -1.390 2.116 7.973 1.00 86.12 200 GLY A CA 1
ATOM 1449 C C . GLY A 1 200 ? -0.414 0.942 8.127 1.00 86.12 200 GLY A C 1
ATOM 1450 O O . GLY A 1 200 ? -0.777 -0.040 8.762 1.00 86.12 200 GLY A O 1
ATOM 1451 N N . VAL A 1 201 ? 0.816 1.045 7.603 1.00 88.38 201 VAL A N 1
ATOM 1452 C CA . VAL A 1 201 ? 1.853 -0.000 7.730 1.00 88.38 201 VAL A CA 1
ATOM 1453 C C . VAL A 1 201 ? 2.771 0.195 8.937 1.00 88.38 201 VAL A C 1
ATOM 1455 O O . VAL A 1 201 ? 3.524 -0.715 9.269 1.00 88.38 201 VAL A O 1
ATOM 1458 N N . SER A 1 202 ? 2.711 1.351 9.611 1.00 91.44 202 SER A N 1
ATOM 1459 C CA . SER A 1 202 ? 3.563 1.636 10.775 1.00 91.44 202 SER A CA 1
ATOM 1460 C C . SER A 1 202 ? 3.163 0.826 12.014 1.00 91.44 202 SER A C 1
ATOM 1462 O O . SER A 1 202 ? 3.962 0.687 12.936 1.00 91.44 202 SER A O 1
ATOM 1464 N N . CYS A 1 203 ? 1.933 0.313 12.063 1.00 93.81 203 CYS A N 1
ATOM 1465 C CA . CYS A 1 203 ? 1.425 -0.456 13.194 1.00 93.81 203 CYS A CA 1
ATOM 1466 C C . CYS A 1 203 ? 1.730 -1.953 13.064 1.00 93.81 203 CYS A C 1
ATOM 1468 O O . CYS A 1 203 ? 1.850 -2.489 11.963 1.00 93.81 203 CYS A O 1
ATOM 1470 N N . ALA A 1 204 ? 1.820 -2.643 14.201 1.00 91.75 204 ALA A N 1
ATOM 1471 C CA . ALA A 1 204 ? 1.923 -4.098 14.237 1.00 91.75 204 ALA A CA 1
ATOM 1472 C C . ALA A 1 204 ? 0.705 -4.772 13.557 1.00 91.75 204 ALA A C 1
ATOM 1474 O O . ALA A 1 204 ? -0.385 -4.189 13.527 1.00 91.75 204 ALA A O 1
ATOM 1475 N N . PRO A 1 205 ? 0.845 -6.008 13.036 1.00 90.25 205 PRO A N 1
ATOM 1476 C CA . PRO A 1 205 ? -0.251 -6.713 12.376 1.00 90.25 205 PRO A CA 1
ATOM 1477 C C . PRO A 1 205 ? -1.503 -6.812 13.255 1.00 90.25 205 PRO A C 1
ATOM 1479 O O . PRO A 1 205 ? -1.420 -7.167 14.431 1.00 90.25 205 PRO A O 1
ATOM 1482 N N . GLY A 1 206 ? -2.665 -6.516 12.667 1.00 90.38 206 GLY A N 1
ATOM 1483 C CA . GLY A 1 206 ? -3.951 -6.487 13.373 1.00 90.38 206 GLY A CA 1
ATOM 1484 C C . GLY A 1 206 ? -4.287 -5.147 14.036 1.00 90.38 206 GLY A C 1
ATOM 1485 O O . GLY A 1 206 ? -5.341 -5.041 14.659 1.00 90.38 206 GLY A O 1
ATOM 1486 N N . LEU A 1 207 ? -3.438 -4.127 13.881 1.00 94.44 207 LEU A N 1
ATOM 1487 C CA . LEU A 1 207 ? -3.700 -2.772 14.360 1.00 94.44 207 LEU A CA 1
ATOM 1488 C C . LEU A 1 207 ? -3.926 -1.788 13.201 1.00 94.44 207 LEU A C 1
ATOM 1490 O O . LEU A 1 207 ? -3.442 -1.966 12.082 1.00 94.44 207 LEU A O 1
ATOM 1494 N N . HIS A 1 208 ? -4.659 -0.722 13.500 1.00 95.75 208 HIS A N 1
ATOM 1495 C CA . HIS A 1 208 ? -5.035 0.361 12.605 1.00 95.75 208 HIS A CA 1
ATOM 1496 C C . HIS A 1 208 ? -4.437 1.689 13.069 1.00 95.75 208 HIS A C 1
ATOM 1498 O O . HIS A 1 208 ? -4.486 2.003 14.254 1.00 95.75 208 HIS A O 1
ATOM 1504 N N . CYS A 1 209 ? -3.937 2.506 12.146 1.00 96.62 209 CYS A N 1
ATOM 1505 C CA . CYS A 1 209 ? -3.457 3.848 12.463 1.00 96.62 209 CYS A CA 1
ATOM 1506 C C . CYS A 1 209 ? -4.611 4.865 12.409 1.00 96.62 209 CYS A C 1
ATOM 1508 O O . CYS A 1 209 ? -5.104 5.160 11.322 1.00 96.62 209 CYS A O 1
ATOM 1510 N N . SER A 1 210 ? -5.033 5.410 13.557 1.00 96.44 210 SER A N 1
ATOM 1511 C CA . SER A 1 210 ? -6.199 6.307 13.661 1.00 96.44 210 SER A CA 1
ATOM 1512 C C . SER A 1 210 ? -5.968 7.484 14.609 1.00 96.44 210 SER A C 1
ATOM 1514 O O . SER A 1 210 ? -5.143 7.416 15.517 1.00 96.44 210 SER A O 1
ATOM 1516 N N . GLN A 1 211 ? -6.749 8.550 14.429 1.00 96.19 211 GLN A N 1
ATOM 1517 C CA . GLN A 1 211 ? -6.942 9.600 15.435 1.00 96.19 211 GLN A CA 1
ATOM 1518 C C . GLN A 1 211 ? -7.972 9.178 16.488 1.00 96.19 211 GLN A C 1
ATOM 1520 O O . GLN A 1 211 ? -8.644 8.153 16.341 1.00 96.19 211 GLN A O 1
ATOM 1525 N N . LEU A 1 212 ? -8.099 9.992 17.543 1.00 96.62 212 LEU A N 1
ATOM 1526 C CA . LEU A 1 212 ? -9.037 9.786 18.654 1.00 96.62 212 LEU A CA 1
ATOM 1527 C C . LEU A 1 212 ? -8.827 8.453 19.395 1.00 96.62 212 LEU A C 1
ATOM 1529 O O . LEU A 1 212 ? -9.748 7.910 19.999 1.00 96.62 212 LEU A O 1
ATOM 1533 N N . VAL A 1 213 ? -7.612 7.906 19.374 1.00 97.19 213 VAL A N 1
ATOM 1534 C CA . VAL A 1 213 ? -7.276 6.687 20.119 1.00 97.19 213 VAL A CA 1
ATOM 1535 C C . VAL A 1 213 ? -7.198 7.006 21.610 1.00 97.19 213 VAL A C 1
ATOM 1537 O O . VAL A 1 213 ? -6.604 8.005 22.019 1.00 97.19 213 VAL A O 1
ATOM 1540 N N . ALA A 1 214 ? -7.804 6.157 22.440 1.00 95.81 214 ALA A N 1
ATOM 1541 C CA . ALA A 1 214 ? -7.800 6.345 23.886 1.00 95.81 214 ALA A CA 1
ATOM 1542 C C . ALA A 1 214 ? -6.363 6.414 24.431 1.00 95.81 214 ALA A C 1
ATOM 1544 O O . ALA A 1 214 ? -5.540 5.545 24.154 1.00 95.81 214 ALA A O 1
ATOM 1545 N N . GLY A 1 215 ? -6.067 7.457 25.211 1.00 91.62 215 GLY A N 1
ATOM 1546 C CA . GLY A 1 215 ? -4.733 7.685 25.773 1.00 91.62 215 GLY A CA 1
ATOM 1547 C C . GLY A 1 215 ? -3.742 8.386 24.836 1.00 91.62 215 GLY A C 1
ATOM 1548 O O . GLY A 1 215 ? -2.645 8.716 25.286 1.00 91.62 215 GLY A O 1
ATOM 1549 N N . CYS A 1 216 ? -4.124 8.672 23.589 1.00 95.56 216 CYS A N 1
ATOM 1550 C CA . CYS A 1 216 ? -3.344 9.494 22.669 1.00 95.56 216 CYS A CA 1
ATOM 1551 C C . CYS A 1 216 ? -3.813 10.950 22.637 1.00 95.56 216 CYS A C 1
ATOM 1553 O O . CYS A 1 216 ? -4.935 11.279 23.029 1.00 95.56 216 CYS A O 1
ATOM 1555 N N . ASP A 1 217 ? -2.923 11.834 22.182 1.00 94.06 217 ASP A N 1
ATOM 1556 C CA . ASP A 1 217 ? -3.298 13.209 21.859 1.00 94.06 217 ASP A CA 1
ATOM 1557 C C . ASP A 1 217 ? -4.395 13.192 20.768 1.00 94.06 217 ASP A C 1
ATOM 1559 O O . ASP A 1 217 ? -4.242 12.444 19.800 1.00 94.06 217 ASP A O 1
ATOM 1563 N N . PRO A 1 218 ? -5.498 13.958 20.903 1.00 91.00 218 PRO A N 1
ATOM 1564 C CA . PRO A 1 218 ? -6.613 13.919 19.952 1.00 91.00 218 PRO A CA 1
ATOM 1565 C C . PRO A 1 218 ? -6.228 14.248 18.507 1.00 91.00 218 PRO A C 1
ATOM 1567 O O . PRO A 1 218 ? -6.872 13.747 17.585 1.00 91.00 218 PRO A O 1
ATOM 1570 N N . ASP A 1 219 ? -5.188 15.063 18.313 1.00 92.44 219 ASP A N 1
ATOM 1571 C CA . ASP A 1 219 ? -4.701 15.456 16.991 1.00 92.44 219 ASP A CA 1
ATOM 1572 C C . ASP A 1 219 ? -3.645 14.473 16.446 1.00 92.44 219 ASP A C 1
ATOM 1574 O O . ASP A 1 219 ? -3.309 14.511 15.257 1.00 92.44 219 ASP A O 1
ATOM 1578 N N . ALA A 1 220 ? -3.132 13.567 17.286 1.00 95.88 220 ALA A N 1
ATOM 1579 C CA . ALA A 1 220 ? -2.145 12.566 16.906 1.00 95.88 220 ALA A CA 1
ATOM 1580 C C . ALA A 1 220 ? -2.786 11.281 16.365 1.00 95.88 220 ALA A C 1
ATOM 1582 O O . ALA A 1 220 ? -3.870 10.864 16.773 1.00 95.88 220 ALA A O 1
ATOM 1583 N N . TYR A 1 221 ? -2.056 10.624 15.467 1.00 97.19 221 TYR A N 1
ATOM 1584 C CA . TYR A 1 221 ? -2.376 9.284 14.995 1.00 97.19 221 TYR A CA 1
ATOM 1585 C C . TYR A 1 221 ? -1.647 8.248 15.846 1.00 97.19 221 TYR A C 1
ATOM 1587 O O . TYR A 1 221 ? -0.433 8.348 16.051 1.00 97.19 221 TYR A O 1
ATOM 1595 N N . CYS A 1 222 ? -2.385 7.246 16.312 1.00 97.81 222 CYS A N 1
ATOM 1596 C CA . CYS A 1 222 ? -1.862 6.125 17.079 1.00 97.81 222 CYS A CA 1
ATOM 1597 C C . CYS A 1 222 ? -2.430 4.796 16.587 1.00 97.81 222 CYS A C 1
ATOM 1599 O O . CYS A 1 222 ? -3.502 4.740 15.980 1.00 97.81 222 CYS A O 1
ATOM 1601 N N . CYS A 1 223 ? -1.718 3.716 16.883 1.00 97.44 223 CYS A N 1
ATOM 1602 C CA . CYS A 1 223 ? -2.178 2.370 16.589 1.00 97.44 223 CYS A CA 1
ATOM 1603 C C . CYS A 1 223 ? -3.318 1.964 17.531 1.00 97.44 223 CYS A C 1
ATOM 1605 O O . CYS A 1 223 ? -3.211 2.101 18.750 1.00 97.44 223 CYS A O 1
ATOM 1607 N N . THR A 1 224 ? -4.403 1.438 16.975 1.00 97.50 224 THR A N 1
ATOM 1608 C CA . THR A 1 224 ? -5.575 0.945 17.703 1.00 97.50 224 THR A CA 1
ATOM 1609 C C . THR A 1 224 ? -6.057 -0.392 17.152 1.00 97.50 224 THR A C 1
ATOM 1611 O O . THR A 1 224 ? -5.683 -0.772 16.048 1.00 97.50 224 THR A O 1
ATOM 1614 N N . ASP A 1 225 ? -6.878 -1.118 17.903 1.00 96.50 225 ASP A N 1
ATOM 1615 C CA . ASP A 1 225 ? -7.453 -2.380 17.444 1.00 96.50 225 ASP A CA 1
ATOM 1616 C C . ASP A 1 225 ? -8.461 -2.155 16.304 1.00 96.50 225 ASP A C 1
ATOM 1618 O O . ASP A 1 225 ? -9.228 -1.181 16.308 1.00 96.50 225 ASP A O 1
ATOM 1622 N N . TYR A 1 226 ? -8.514 -3.107 15.371 1.00 97.12 226 TYR A N 1
ATOM 1623 C CA . TYR A 1 226 ? -9.711 -3.307 14.557 1.00 97.12 226 TYR A CA 1
ATOM 1624 C C . TYR A 1 226 ? -10.832 -3.925 15.401 1.00 97.12 226 TYR A C 1
ATOM 1626 O O . TYR A 1 226 ? -10.594 -4.669 16.355 1.00 97.12 226 TYR A O 1
ATOM 1634 N N . CYS A 1 227 ? -12.075 -3.637 15.038 1.00 97.44 227 CYS A N 1
ATOM 1635 C CA . CYS A 1 227 ? -13.259 -4.184 15.690 1.00 97.44 227 CYS A CA 1
ATOM 1636 C C . CYS A 1 227 ? -14.373 -4.447 14.674 1.00 97.44 227 CYS A C 1
ATOM 1638 O O . CYS A 1 227 ? -14.327 -3.945 13.556 1.00 97.44 227 CYS A O 1
ATOM 1640 N N . ASP A 1 228 ? -15.364 -5.243 15.064 1.00 97.44 228 ASP A N 1
ATOM 1641 C CA . ASP A 1 228 ? -16.558 -5.508 14.258 1.00 97.44 228 ASP A CA 1
ATOM 1642 C C . ASP A 1 228 ? -17.684 -4.559 14.694 1.00 97.44 228 ASP A C 1
ATOM 1644 O O . ASP A 1 228 ? -18.091 -4.583 15.858 1.00 97.44 228 ASP A O 1
ATOM 1648 N N . VAL A 1 229 ? -18.176 -3.708 13.791 1.00 96.81 229 VAL A N 1
ATOM 1649 C CA . VAL A 1 229 ? -19.262 -2.754 14.085 1.00 96.81 229 VAL A CA 1
ATOM 1650 C C . VAL A 1 229 ? -20.634 -3.421 14.149 1.00 96.81 229 VAL A C 1
ATOM 1652 O O . VAL A 1 229 ? -21.553 -2.844 14.730 1.00 96.81 229 VAL A O 1
ATOM 1655 N N . ASP A 1 230 ? -20.772 -4.623 13.587 1.00 95.88 230 ASP A N 1
ATOM 1656 C CA . ASP A 1 230 ? -22.006 -5.409 13.635 1.00 95.88 230 ASP A CA 1
ATOM 1657 C C . ASP A 1 230 ? -22.075 -6.280 14.902 1.00 95.88 230 ASP A C 1
ATOM 1659 O O . ASP A 1 230 ? -23.110 -6.879 15.208 1.00 95.88 230 ASP A O 1
ATOM 1663 N N . SER A 1 231 ? -20.988 -6.337 15.679 1.00 94.62 231 SER A N 1
ATOM 1664 C CA . SER A 1 231 ? -20.964 -7.004 16.978 1.00 94.62 231 SER A CA 1
ATOM 1665 C C . SER A 1 231 ? -21.744 -6.208 18.028 1.00 94.62 231 SER A C 1
ATOM 1667 O O . SER A 1 231 ? -21.432 -5.060 18.340 1.00 94.62 231 SER A O 1
ATOM 1669 N N . ASP A 1 232 ? -22.679 -6.880 18.707 1.00 90.38 232 ASP A N 1
ATOM 1670 C CA . ASP A 1 232 ? -23.387 -6.344 19.883 1.00 90.38 232 ASP A CA 1
ATOM 1671 C C . ASP A 1 232 ? -22.462 -6.114 21.100 1.00 90.38 232 ASP A C 1
ATOM 1673 O O . ASP A 1 232 ? -22.874 -5.556 22.122 1.00 90.38 232 ASP A O 1
ATOM 1677 N N . THR A 1 233 ? -21.212 -6.581 21.032 1.00 90.69 233 THR A N 1
ATOM 1678 C CA . THR A 1 233 ? -20.223 -6.464 22.108 1.00 90.69 233 THR A CA 1
ATOM 1679 C C . THR A 1 233 ? -19.062 -5.571 21.697 1.00 90.69 233 THR A C 1
ATOM 1681 O O . THR A 1 233 ? -18.458 -5.767 20.644 1.00 90.69 233 THR A O 1
ATOM 1684 N N . ASN A 1 234 ? -18.714 -4.612 22.561 1.00 88.75 234 ASN A N 1
ATOM 1685 C CA . ASN A 1 234 ? -17.535 -3.774 22.367 1.00 88.75 234 ASN A CA 1
ATOM 1686 C C . ASN A 1 234 ? -16.263 -4.602 22.613 1.00 88.75 234 ASN A C 1
ATOM 1688 O O . ASN A 1 234 ? -15.947 -4.940 23.757 1.00 88.75 234 ASN A O 1
ATOM 1692 N N . SER A 1 235 ? -15.546 -4.927 21.538 1.00 92.12 235 SER A N 1
ATOM 1693 C CA . SER A 1 235 ? -14.299 -5.697 21.575 1.00 92.12 235 SER A CA 1
ATOM 1694 C C . SER A 1 235 ? -13.056 -4.844 21.838 1.00 92.12 235 SER A C 1
ATOM 1696 O O . SER A 1 235 ? -11.964 -5.397 21.948 1.00 92.12 235 SER A O 1
ATOM 1698 N N . CYS A 1 236 ? -13.194 -3.520 21.952 1.00 96.06 236 CYS A N 1
ATOM 1699 C CA . CYS A 1 236 ? -12.057 -2.624 22.115 1.00 96.06 236 CYS A CA 1
ATOM 1700 C C . CYS A 1 236 ? -11.325 -2.853 23.437 1.00 96.06 236 CYS A C 1
ATOM 1702 O O . CYS A 1 236 ? -11.936 -2.823 24.514 1.00 96.06 236 CYS A O 1
ATOM 1704 N N . ALA A 1 237 ? -9.999 -3.016 23.368 1.00 94.25 237 ALA A N 1
ATOM 1705 C CA . ALA A 1 237 ? -9.177 -3.239 24.554 1.00 94.25 237 ALA A CA 1
ATOM 1706 C C . ALA A 1 237 ? -9.274 -2.066 25.545 1.00 94.25 237 ALA A C 1
ATOM 1708 O O . ALA A 1 237 ? -9.358 -2.283 26.751 1.00 94.25 237 ALA A O 1
ATOM 1709 N N . ALA A 1 238 ? -9.348 -0.832 25.033 1.00 94.56 238 ALA A N 1
ATOM 1710 C CA . ALA A 1 238 ? -9.433 0.402 25.819 1.00 94.56 238 ALA A CA 1
ATOM 1711 C C . ALA A 1 238 ? -10.877 0.868 26.122 1.00 94.56 238 ALA A C 1
ATOM 1713 O O . ALA A 1 238 ? -11.140 2.065 26.268 1.00 94.56 238 ALA A O 1
ATOM 1714 N N . GLN A 1 239 ? -11.847 -0.050 26.192 1.00 95.00 239 GLN A N 1
ATOM 1715 C CA . GLN A 1 239 ? -13.251 0.295 26.472 1.00 95.00 239 GLN A CA 1
ATOM 1716 C C . GLN A 1 239 ? -13.462 0.963 27.843 1.00 95.00 239 GLN A C 1
ATOM 1718 O O . GLN A 1 239 ? -14.356 1.792 28.007 1.00 95.00 239 GLN A O 1
ATOM 1723 N N . ASP A 1 240 ? -12.615 0.650 28.825 1.00 94.75 240 ASP A N 1
ATOM 1724 C CA . ASP A 1 240 ? -12.604 1.273 30.153 1.00 94.75 240 ASP A CA 1
ATOM 1725 C C . ASP A 1 240 ? -12.170 2.750 30.119 1.00 94.75 240 ASP A C 1
ATOM 1727 O O . ASP A 1 240 ? -12.467 3.510 31.041 1.00 94.75 240 ASP A O 1
ATOM 1731 N N . GLN A 1 241 ? -11.530 3.163 29.025 1.00 94.56 241 GLN A N 1
ATOM 1732 C CA . GLN A 1 241 ? -11.122 4.535 28.729 1.00 94.56 241 GLN A CA 1
ATOM 1733 C C . GLN A 1 241 ? -12.075 5.232 27.744 1.00 94.56 241 GLN A C 1
ATOM 1735 O O . GLN A 1 241 ? -11.775 6.316 27.250 1.00 94.56 241 GLN A O 1
ATOM 1740 N N . GLY A 1 242 ? -13.237 4.631 27.469 1.00 94.56 242 GLY A N 1
ATOM 1741 C CA . GLY A 1 242 ? -14.260 5.197 26.591 1.00 94.56 242 GLY A CA 1
ATOM 1742 C C . GLY A 1 242 ? -14.077 4.881 25.107 1.00 94.56 242 GLY A C 1
ATOM 1743 O O . GLY A 1 242 ? -14.825 5.423 24.295 1.00 94.56 242 GLY A O 1
ATOM 1744 N N . ALA A 1 243 ? -13.131 4.008 24.737 1.00 97.25 243 ALA A N 1
ATOM 1745 C CA . ALA A 1 243 ? -13.032 3.540 23.360 1.00 97.25 243 ALA A CA 1
ATOM 1746 C C . ALA A 1 243 ? -14.268 2.715 22.973 1.00 97.25 243 ALA A C 1
ATOM 1748 O O . ALA A 1 243 ? -14.768 1.882 23.736 1.00 97.25 243 ALA A O 1
ATOM 1749 N N . SER A 1 244 ? -14.745 2.932 21.757 1.00 96.88 244 SER A N 1
ATOM 1750 C CA . SER A 1 244 ? -15.873 2.233 21.155 1.00 96.88 244 SER A CA 1
ATOM 1751 C C . SER A 1 244 ? -15.546 1.882 19.713 1.00 96.88 244 SER A C 1
ATOM 1753 O O . SER A 1 244 ? -14.718 2.548 19.088 1.00 96.88 244 SER A O 1
ATOM 1755 N N . CYS A 1 245 ? -16.204 0.852 19.189 1.00 97.56 245 CYS A N 1
ATOM 1756 C CA . CYS A 1 245 ? -16.042 0.490 17.794 1.00 97.56 245 CYS A CA 1
ATOM 1757 C C . CYS A 1 245 ? -16.748 1.509 16.896 1.00 97.56 245 CYS A C 1
ATOM 1759 O O . CYS A 1 245 ? -17.958 1.704 17.015 1.00 97.56 245 CYS A O 1
ATOM 1761 N N . GLN A 1 246 ? -15.993 2.167 16.019 1.00 96.88 246 GLN A N 1
ATOM 1762 C CA . GLN A 1 246 ? -16.519 3.112 15.035 1.00 96.88 246 GLN A CA 1
ATOM 1763 C C . GLN A 1 246 ? -16.159 2.639 13.633 1.00 96.88 246 GLN A C 1
ATOM 1765 O O . GLN A 1 246 ? -15.026 2.227 13.394 1.00 96.88 246 GLN A O 1
ATOM 1770 N N . ALA A 1 247 ? -17.107 2.713 12.700 1.00 95.75 247 ALA A N 1
ATOM 1771 C CA . ALA A 1 247 ? -16.872 2.302 11.320 1.00 95.75 247 ALA A CA 1
ATOM 1772 C C . ALA A 1 247 ? -15.729 3.109 10.690 1.00 95.75 247 ALA A C 1
ATOM 1774 O O . ALA A 1 247 ? -15.733 4.339 10.726 1.00 95.75 247 ALA A O 1
ATOM 1775 N N . ILE A 1 248 ? -14.781 2.404 10.067 1.00 95.19 248 ILE A N 1
ATOM 1776 C CA . ILE A 1 248 ? -13.660 3.020 9.339 1.00 95.19 248 ILE A CA 1
ATOM 1777 C C . ILE A 1 248 ? -14.114 3.566 7.971 1.00 95.19 248 ILE A C 1
ATOM 1779 O O . ILE A 1 248 ? -13.466 4.439 7.391 1.00 95.19 248 ILE A O 1
ATOM 1783 N N . GLY A 1 249 ? -15.255 3.086 7.465 1.00 94.62 249 GLY A N 1
ATOM 1784 C CA . GLY A 1 249 ? -15.860 3.575 6.225 1.00 94.62 249 GLY A CA 1
ATOM 1785 C C . GLY A 1 249 ? -15.372 2.874 4.957 1.00 94.62 249 GLY A C 1
ATOM 1786 O O . GLY A 1 249 ? -15.403 3.488 3.891 1.00 94.62 249 GLY A O 1
ATOM 1787 N N . ALA A 1 250 ? -14.940 1.611 5.055 1.00 95.69 250 ALA A N 1
ATOM 1788 C CA . ALA A 1 250 ? -14.658 0.787 3.882 1.00 95.69 250 ALA A CA 1
ATOM 1789 C C . ALA A 1 250 ? -15.902 0.684 2.983 1.00 95.69 250 ALA A C 1
ATOM 1791 O O . ALA A 1 250 ? -17.010 0.431 3.460 1.00 95.69 250 ALA A O 1
ATOM 1792 N N . THR A 1 251 ? -15.720 0.906 1.681 1.00 94.25 251 THR A N 1
ATOM 1793 C CA . THR A 1 251 ? -16.827 0.900 0.709 1.00 94.25 251 THR A CA 1
ATOM 1794 C C . THR A 1 251 ? -17.164 -0.489 0.177 1.00 94.25 251 THR A C 1
ATOM 1796 O O . THR A 1 251 ? -18.288 -0.693 -0.285 1.00 94.25 251 THR A O 1
ATOM 1799 N N . ASP A 1 252 ? -16.236 -1.446 0.262 1.00 92.75 252 ASP A N 1
ATOM 1800 C CA . ASP A 1 252 ? -16.510 -2.849 -0.038 1.00 92.75 252 ASP A CA 1
ATOM 1801 C C . ASP A 1 252 ? -17.548 -3.413 0.954 1.00 92.75 252 ASP A C 1
ATOM 1803 O O . ASP A 1 252 ? -17.282 -3.455 2.160 1.00 92.75 252 ASP A O 1
ATOM 1807 N N . PRO A 1 253 ? -18.721 -3.880 0.484 1.00 92.69 253 PRO A N 1
ATOM 1808 C CA . PRO A 1 253 ? -19.764 -4.407 1.360 1.00 92.69 253 PRO A CA 1
ATOM 1809 C C . PRO A 1 253 ? -19.325 -5.598 2.217 1.00 92.69 253 PRO A C 1
ATOM 1811 O O . PRO A 1 253 ? -19.885 -5.796 3.289 1.00 92.69 253 PRO A O 1
ATOM 1814 N N . ASN A 1 254 ? -18.339 -6.381 1.768 1.00 92.19 254 ASN A N 1
ATOM 1815 C CA . ASN A 1 254 ? -17.823 -7.524 2.525 1.00 92.19 254 ASN A CA 1
ATOM 1816 C C . ASN A 1 254 ? -16.814 -7.116 3.608 1.00 92.19 254 ASN A C 1
ATOM 1818 O O . ASN A 1 254 ? -16.346 -7.978 4.343 1.00 92.19 254 ASN A O 1
ATOM 1822 N N . GLN A 1 255 ? -16.442 -5.835 3.672 1.00 96.06 255 GLN A N 1
ATOM 1823 C CA . GLN A 1 255 ? -15.493 -5.275 4.640 1.00 96.06 255 GLN A CA 1
ATOM 1824 C C . GLN A 1 255 ? -16.078 -4.081 5.414 1.00 96.06 255 GLN A C 1
ATOM 1826 O O . GLN A 1 255 ? -15.406 -3.505 6.270 1.00 96.06 255 GLN A O 1
ATOM 1831 N N . ALA A 1 256 ? -17.322 -3.687 5.124 1.00 96.06 256 ALA A N 1
ATOM 1832 C CA . ALA A 1 256 ? -17.995 -2.551 5.753 1.00 96.06 256 ALA A CA 1
ATOM 1833 C C . ALA A 1 256 ? -18.269 -2.762 7.255 1.00 96.06 256 ALA A C 1
ATOM 1835 O O . ALA A 1 256 ? -18.509 -1.791 7.972 1.00 96.06 256 ALA A O 1
ATOM 1836 N N . HIS A 1 257 ? -18.201 -4.012 7.728 1.00 96.38 257 HIS A N 1
ATOM 1837 C CA . HIS A 1 257 ? -18.306 -4.381 9.140 1.00 96.38 257 HIS A CA 1
ATOM 1838 C C . HIS A 1 257 ? -17.058 -3.999 9.953 1.00 96.38 257 HIS A C 1
ATOM 1840 O O . HIS A 1 257 ? -17.093 -3.993 11.180 1.00 96.38 257 HIS A O 1
ATOM 1846 N N . VAL A 1 258 ? -15.940 -3.666 9.302 1.00 97.62 258 VAL A N 1
ATOM 1847 C CA . VAL A 1 258 ? -14.697 -3.356 10.011 1.00 97.62 258 VAL A CA 1
ATOM 1848 C C . VAL A 1 258 ? -14.697 -1.913 10.527 1.00 97.62 258 VAL A C 1
ATOM 1850 O O . VAL A 1 258 ? -14.845 -0.935 9.786 1.00 97.62 258 VAL A O 1
ATOM 1853 N N . GLY A 1 259 ? -14.466 -1.782 11.828 1.00 97.25 259 GLY A N 1
ATOM 1854 C CA . GLY A 1 259 ? -14.270 -0.530 12.542 1.00 97.25 259 GLY A CA 1
ATOM 1855 C C . GLY A 1 259 ? -12.892 -0.404 13.191 1.00 97.25 259 GLY A C 1
ATOM 1856 O O . GLY A 1 259 ? -12.080 -1.329 13.179 1.00 97.25 259 GLY A O 1
ATOM 1857 N N . ALA A 1 260 ? -12.650 0.767 13.777 1.00 97.44 260 ALA A N 1
ATOM 1858 C CA . ALA A 1 260 ? -11.500 1.090 14.610 1.00 97.44 260 ALA A CA 1
ATOM 1859 C C . ALA A 1 260 ? -11.961 1.374 16.038 1.00 97.44 260 ALA A C 1
ATOM 1861 O O . ALA A 1 260 ? -13.010 1.985 16.267 1.00 97.44 260 ALA A O 1
ATOM 1862 N N . CYS A 1 261 ? -11.135 0.990 17.002 1.00 97.94 261 CYS A N 1
ATOM 1863 C CA . CYS A 1 261 ? -11.358 1.303 18.403 1.00 97.94 261 CYS A CA 1
ATOM 1864 C C . CYS A 1 261 ? -10.912 2.729 18.739 1.00 97.94 261 CYS A C 1
ATOM 1866 O O . CYS A 1 261 ? -9.732 3.003 18.945 1.00 97.94 261 CYS A O 1
ATOM 1868 N N . VAL A 1 262 ? -11.861 3.656 18.826 1.00 97.69 262 VAL A N 1
ATOM 1869 C CA . VAL A 1 262 ? -11.582 5.079 19.080 1.00 97.69 262 VAL A CA 1
ATOM 1870 C C . VAL A 1 262 ? -12.533 5.650 20.127 1.00 97.69 262 VAL A C 1
ATOM 1872 O O . VAL A 1 262 ? -13.617 5.117 20.377 1.00 97.69 262 VAL A O 1
ATOM 1875 N N . VAL A 1 263 ? -12.128 6.739 20.770 1.00 96.75 263 VAL A N 1
ATOM 1876 C CA . VAL A 1 263 ? -12.997 7.541 21.629 1.00 96.75 263 VAL A CA 1
ATOM 1877 C C . VAL A 1 263 ? -13.929 8.355 20.723 1.00 96.75 263 VAL A C 1
ATOM 1879 O O . VAL A 1 263 ? -13.442 9.015 19.805 1.00 96.75 263 VAL A O 1
ATOM 1882 N N . PRO A 1 264 ? -15.255 8.327 20.941 1.00 89.00 264 PRO A N 1
ATOM 1883 C CA . PRO A 1 264 ? -16.179 9.172 20.189 1.00 89.00 264 PRO A CA 1
ATOM 1884 C C . PRO A 1 264 ? -15.799 10.656 20.297 1.00 89.00 264 PRO A C 1
ATOM 1886 O O . PRO A 1 264 ? -15.555 11.145 21.404 1.00 89.00 264 PRO A O 1
ATOM 1889 N N . GLY A 1 265 ? -15.747 11.343 19.152 1.00 74.56 265 GLY A N 1
ATOM 1890 C CA . GLY A 1 265 ? -15.509 12.791 19.061 1.00 74.56 265 GLY A CA 1
ATOM 1891 C C . GLY A 1 265 ? -16.697 13.647 19.486 1.00 74.56 265 GLY A C 1
ATOM 1892 O O . GLY A 1 265 ? -17.845 13.143 19.474 1.00 74.56 265 GLY A O 1
#

Radius of gyration: 27.18 Å; chains: 1; bounding box: 67×57×94 Å

Sequence (265 aa):
MRQRPFLPLCFAVLACTNPALTDDGAQSSESDTQSQQDDHDGQDTSTEETQDDPSGATCLPELQDCPDDFKCLLRLGAEDWEFVCLPVLGDKDVGEACIHDGVQAGTDDCDRDSWCIGAFDPGGAPWEGVCYPLCVGGICDDAQRCVGIGALPVCAPICDPLTAGSCAAGEACIYRPPEGFVCFPQGAEGNGLGEPCATGVSCAPGLHCSQLVAGCDPDAYCCTDYCDVDSDTNSCAAQDQGASCQAIGATDPNQAHVGACVVPG

Foldseek 3Di:
DDDDDDDDDDDDDDDDDDDDDDDDDDDDDDDDDDDDDDDDDDDPPPPPPPPPPQFFPADDLQAQPGDPQWGFFWAQDPPGIGTGTDGAQADAEFFDKWKQQWRHNRYIHYGRQWDFAEQHDPVGHMDIGGTFGFNHNQDDPPQWGFDQDPRGTTTFGAAALVDPPREDPQWAFFADPAAGTGTHGAHPQQAEFFAFDDGRRNHHHQWGFDAQRQPDDNVTTGTFGKDFQPDPDFPGPCVVSQWGWDQPNHPPPVHRRITTTHHDD